Protein AF-A0A1H9TXQ2-F1 (afdb_monomer_lite)

Organism: NCBI:txid64702

Foldseek 3Di:
DDDDDDDDDDDDDDDDDDPDDDPPPDDDDDDPDDDDDDDDDDDDDDDDDDDDDPPPPPPPPPADPQQVLQLVVQQVLQVLCVVLVWDKAWADACLCCLLVLDPNPDRDQATEIETQLVCVVVSVVSVVVVQWDFDDDDPPDDDPDDDQWTWIDHPSGRGIYTYGQAQPPDPDDSNVVVVVQVVQWDWGAGPNHTGTHGDSVVSLVSLQSVLVVCVVDPCNVSSVVSNVVVVVVVVPD

Radius of gyration: 25.29 Å; chains: 1; bounding box: 37×59×109 Å

InterPro domains:
  IPR039498 Uncharacterised nucleotidyltransferase [PF14907] (65-214)

pLDDT: mean 76.24, std 25.9, range [25.22, 98.62]

Structure (mmCIF, N/CA/C/O backbone):
data_AF-A0A1H9TXQ2-F1
#
_entry.id   AF-A0A1H9TXQ2-F1
#
loop_
_atom_site.group_PDB
_atom_site.id
_atom_site.type_symbol
_atom_site.label_atom_id
_atom_site.label_alt_id
_atom_site.label_comp_id
_atom_site.label_asym_id
_atom_site.label_entity_id
_atom_site.label_seq_id
_atom_site.pdbx_PDB_ins_code
_atom_site.Cartn_x
_atom_site.Cartn_y
_atom_site.Cartn_z
_atom_site.occupancy
_atom_site.B_iso_or_equiv
_atom_site.auth_seq_id
_atom_site.auth_comp_id
_atom_site.auth_asym_id
_atom_site.auth_atom_id
_atom_site.pdbx_PDB_model_num
ATOM 1 N N . MET A 1 1 ? 21.902 -29.922 58.619 1.00 41.00 1 MET A N 1
ATOM 2 C CA . MET A 1 1 ? 20.677 -30.634 58.203 1.00 41.00 1 MET A CA 1
ATOM 3 C C . MET A 1 1 ? 20.080 -29.813 57.080 1.00 41.00 1 MET A C 1
ATOM 5 O O . MET A 1 1 ? 19.457 -28.799 57.348 1.00 41.00 1 MET A O 1
ATOM 9 N N . GLU A 1 2 ? 20.437 -30.160 55.845 1.00 34.38 2 GLU A N 1
ATOM 10 C CA . GLU A 1 2 ? 19.994 -29.478 54.626 1.00 34.38 2 GLU A CA 1
ATOM 11 C C . GLU A 1 2 ? 18.591 -29.953 54.250 1.00 34.38 2 GLU A C 1
ATOM 13 O O . GLU A 1 2 ? 18.344 -31.153 54.122 1.00 34.38 2 GLU A O 1
ATOM 18 N N . GLU A 1 3 ? 17.671 -29.007 54.087 1.00 35.62 3 GLU A N 1
ATOM 19 C CA . GLU A 1 3 ? 16.295 -29.262 53.681 1.00 35.62 3 GLU A CA 1
ATOM 20 C C . GLU A 1 3 ? 16.193 -29.117 52.155 1.00 35.62 3 GLU A C 1
ATOM 22 O O . GLU A 1 3 ? 16.295 -28.032 51.584 1.00 35.62 3 GLU A O 1
ATOM 27 N N . SER A 1 4 ? 16.074 -30.263 51.484 1.00 34.72 4 SER A N 1
ATOM 28 C CA . SER A 1 4 ? 15.949 -30.395 50.033 1.00 34.72 4 SER A CA 1
ATOM 29 C C . SER A 1 4 ? 14.540 -29.992 49.580 1.00 34.72 4 SER A C 1
ATOM 31 O O . SER A 1 4 ? 13.567 -30.711 49.810 1.00 34.72 4 SER A O 1
ATOM 33 N N . SER A 1 5 ? 14.432 -28.837 48.920 1.00 37.34 5 SER A N 1
ATOM 34 C CA . SER A 1 5 ? 13.205 -28.366 48.268 1.00 37.34 5 SER A CA 1
ATOM 35 C C . SER A 1 5 ? 12.907 -29.198 47.012 1.00 37.34 5 SER A C 1
ATOM 37 O O . SER A 1 5 ? 13.692 -29.226 46.063 1.00 37.34 5 SER A O 1
ATOM 39 N N . ARG A 1 6 ? 11.771 -29.910 47.011 1.00 39.66 6 ARG A N 1
ATOM 40 C CA . ARG A 1 6 ? 11.275 -30.703 45.875 1.00 39.66 6 ARG A CA 1
ATOM 41 C C . ARG A 1 6 ? 10.448 -29.825 44.932 1.00 39.66 6 ARG A C 1
ATOM 43 O O . ARG A 1 6 ? 9.397 -29.320 45.311 1.00 39.66 6 ARG A O 1
ATOM 50 N N . VAL A 1 7 ? 10.894 -29.717 43.683 1.00 36.47 7 VAL A N 1
ATOM 51 C CA . VAL A 1 7 ? 10.137 -29.144 42.556 1.00 36.47 7 VAL A CA 1
ATOM 52 C C . VAL A 1 7 ? 9.042 -30.136 42.120 1.00 36.47 7 VAL A C 1
ATOM 54 O O . VAL A 1 7 ? 9.339 -31.328 41.993 1.00 36.47 7 VAL A O 1
ATOM 57 N N . PRO A 1 8 ? 7.788 -29.712 41.870 1.00 32.31 8 PRO A N 1
ATOM 58 C CA . PRO A 1 8 ? 6.747 -30.620 41.400 1.00 32.31 8 PRO A CA 1
ATOM 59 C C . PRO A 1 8 ? 6.965 -30.974 39.921 1.00 32.31 8 PRO A C 1
ATOM 61 O O . PRO A 1 8 ? 7.052 -30.099 39.062 1.00 32.31 8 PRO A O 1
ATOM 64 N N . GLN A 1 9 ? 7.032 -32.272 39.612 1.00 33.50 9 GLN A N 1
ATOM 65 C CA . GLN A 1 9 ? 7.015 -32.756 38.232 1.00 33.50 9 GLN A CA 1
ATOM 66 C C . GLN A 1 9 ? 5.600 -32.656 37.653 1.00 33.50 9 GLN A C 1
ATOM 68 O O . GLN A 1 9 ? 4.685 -33.355 38.089 1.00 33.50 9 GLN A O 1
ATOM 73 N N . ILE A 1 10 ? 5.433 -31.811 36.636 1.00 33.97 10 ILE A N 1
ATOM 74 C CA . ILE A 1 10 ? 4.226 -31.753 35.810 1.00 33.97 10 ILE A CA 1
ATOM 75 C C . ILE A 1 10 ? 4.274 -32.933 34.830 1.00 33.97 10 ILE A C 1
ATOM 77 O O . ILE A 1 10 ? 5.157 -33.011 33.977 1.00 33.97 10 ILE A O 1
ATOM 81 N N . ARG A 1 11 ? 3.337 -33.879 34.965 1.00 31.70 11 ARG A N 1
ATOM 82 C CA . ARG A 1 11 ? 3.139 -34.969 33.998 1.00 31.70 11 ARG A CA 1
ATOM 83 C C . ARG A 1 11 ? 2.372 -34.442 32.784 1.00 31.70 11 ARG A C 1
ATOM 85 O O . ARG A 1 11 ? 1.228 -34.020 32.927 1.00 31.70 11 ARG A O 1
ATOM 92 N N . PHE A 1 12 ? 2.968 -34.530 31.599 1.00 33.41 12 PHE A N 1
ATOM 93 C CA . PHE A 1 12 ? 2.251 -34.366 30.334 1.00 33.41 12 PHE A CA 1
ATOM 94 C C . PHE A 1 12 ? 1.481 -35.657 30.011 1.00 33.41 12 PHE A C 1
ATOM 96 O O . PHE A 1 12 ? 2.067 -36.739 29.965 1.00 33.41 12 PHE A O 1
ATOM 103 N N . GLY A 1 13 ? 0.162 -35.545 29.830 1.00 36.00 13 GLY A N 1
ATOM 104 C CA . GLY A 1 13 ? -0.676 -36.611 29.272 1.00 36.00 13 GLY A CA 1
ATOM 105 C C . GLY A 1 13 ? -0.405 -36.816 27.774 1.00 36.00 13 GLY A C 1
ATOM 106 O O . GLY A 1 13 ? 0.249 -35.975 27.153 1.00 36.00 13 GLY A O 1
ATOM 107 N N . PRO A 1 14 ? -0.871 -37.929 27.178 1.00 32.75 14 PRO A N 1
ATOM 108 C CA . PRO A 1 14 ? -0.572 -38.249 25.788 1.00 32.75 14 PRO A CA 1
ATOM 109 C C . PRO A 1 14 ? -1.162 -37.185 24.852 1.00 32.75 14 PRO A C 1
ATOM 111 O O . PRO A 1 14 ? -2.317 -36.787 25.002 1.00 32.75 14 PRO A O 1
ATOM 114 N N . MET A 1 15 ? -0.345 -36.726 23.897 1.00 31.91 15 MET A N 1
ATOM 115 C CA . MET A 1 15 ? -0.732 -35.782 22.848 1.00 31.91 15 MET A CA 1
ATOM 116 C C . MET A 1 15 ? -1.962 -36.300 22.095 1.00 31.91 15 MET A C 1
ATOM 118 O O . MET A 1 15 ? -1.898 -37.316 21.401 1.00 31.91 15 MET A O 1
ATOM 122 N N . GLY A 1 16 ? -3.075 -35.576 22.214 1.00 30.11 16 GLY A N 1
ATOM 123 C CA . GLY A 1 16 ? -4.185 -35.691 21.279 1.00 30.11 16 GLY A CA 1
ATOM 124 C C . GLY A 1 16 ? -3.708 -35.301 19.882 1.00 30.11 16 GLY A C 1
ATOM 125 O O . GLY A 1 16 ? -2.993 -34.314 19.715 1.00 30.11 16 GLY A O 1
ATOM 126 N N . SER A 1 17 ? -4.070 -36.116 18.894 1.00 31.91 17 SER A N 1
ATOM 127 C CA . SER A 1 17 ? -3.757 -35.906 17.482 1.00 31.91 17 SER A CA 1
ATOM 128 C C . SER A 1 17 ? -4.197 -34.506 17.044 1.00 31.91 17 SER A C 1
ATOM 130 O O . SER A 1 17 ? -5.377 -34.165 17.108 1.00 31.91 17 SER A O 1
ATOM 132 N N . ILE A 1 18 ? -3.233 -33.684 16.627 1.00 34.41 18 ILE A N 1
ATOM 133 C CA . ILE A 1 18 ? -3.500 -32.398 15.991 1.00 34.41 18 ILE A CA 1
ATOM 134 C C . ILE A 1 18 ? -4.069 -32.729 14.614 1.00 34.41 18 ILE A C 1
ATOM 136 O O . ILE A 1 18 ? -3.359 -33.233 13.742 1.00 34.41 18 ILE A O 1
ATOM 140 N N . HIS A 1 19 ? -5.366 -32.491 14.438 1.00 28.89 19 HIS A N 1
ATOM 141 C CA . HIS A 1 19 ? -5.995 -32.575 13.133 1.00 28.89 19 HIS A CA 1
ATOM 142 C C . HIS A 1 19 ? -5.292 -31.605 12.180 1.00 28.89 19 HIS A C 1
ATOM 144 O O . HIS A 1 19 ? -5.205 -30.404 12.425 1.00 28.89 19 HIS A O 1
ATOM 150 N N . ASN A 1 20 ? -4.756 -32.183 11.111 1.00 28.84 20 ASN A N 1
ATOM 151 C CA . ASN A 1 20 ? -4.075 -31.513 10.021 1.00 28.84 20 ASN A CA 1
ATOM 152 C C . ASN A 1 20 ? -5.051 -30.513 9.377 1.00 28.84 20 ASN A C 1
ATOM 154 O O . ASN A 1 20 ? -5.967 -30.920 8.663 1.00 28.84 20 ASN A O 1
ATOM 158 N N . VAL A 1 21 ? -4.903 -29.218 9.667 1.00 29.77 21 VAL A N 1
ATOM 159 C CA . VAL A 1 21 ? -5.602 -28.167 8.920 1.00 29.77 21 VAL A CA 1
ATOM 160 C C . VAL A 1 21 ? -4.908 -28.086 7.561 1.00 29.77 21 VAL A C 1
ATOM 162 O O . VAL A 1 21 ? -3.706 -27.816 7.525 1.00 29.77 21 VAL A O 1
ATOM 165 N N . PRO A 1 22 ? -5.596 -28.354 6.440 1.00 25.22 22 PRO A N 1
ATOM 166 C CA . PRO A 1 22 ? -4.957 -28.292 5.140 1.00 25.22 22 PRO A CA 1
ATOM 167 C C . PRO A 1 22 ? -4.629 -26.831 4.823 1.00 25.22 22 PRO A C 1
ATOM 169 O O . PRO A 1 22 ? -5.510 -26.040 4.495 1.00 25.22 22 PRO A O 1
ATOM 172 N N . VAL A 1 23 ? -3.346 -26.477 4.904 1.00 31.31 23 VAL A N 1
ATOM 173 C CA . VAL A 1 23 ? -2.807 -25.290 4.238 1.00 31.31 23 VAL A CA 1
ATOM 174 C C . VAL A 1 23 ? -3.002 -25.535 2.747 1.00 31.31 23 VAL A C 1
ATOM 176 O O . VAL A 1 23 ? -2.347 -26.405 2.169 1.00 31.31 23 VAL A O 1
ATOM 179 N N . GLN A 1 24 ? -3.949 -24.831 2.125 1.00 32.34 24 GLN A N 1
ATOM 180 C CA . GLN A 1 24 ? -4.125 -24.897 0.681 1.00 32.34 24 GLN A CA 1
ATOM 181 C C . GLN A 1 24 ? -2.898 -24.279 0.006 1.00 32.34 24 GLN A C 1
ATOM 183 O O . GLN A 1 24 ? -2.805 -23.077 -0.219 1.00 32.34 24 GLN A O 1
ATOM 188 N N . SER A 1 25 ? -1.939 -25.141 -0.314 1.00 33.31 25 SER A N 1
ATOM 189 C CA . SER A 1 25 ? -0.911 -24.908 -1.315 1.00 33.31 25 SER A CA 1
ATOM 190 C C . SER A 1 25 ? -1.607 -24.793 -2.675 1.00 33.31 25 SER A C 1
ATOM 192 O O . SER A 1 25 ? -1.885 -25.795 -3.331 1.00 33.31 25 SER A O 1
ATOM 194 N N . LYS A 1 26 ? -1.952 -23.568 -3.083 1.00 31.67 26 LYS A N 1
ATOM 195 C CA . LYS A 1 26 ? -2.222 -23.267 -4.493 1.00 31.67 26 LYS A CA 1
ATOM 196 C C . LYS A 1 26 ? -0.897 -22.985 -5.202 1.00 31.67 26 LYS A C 1
ATOM 198 O O . LYS A 1 26 ? 0.049 -22.472 -4.612 1.00 31.67 26 LYS A O 1
ATOM 203 N N . ALA A 1 27 ? -0.836 -23.474 -6.433 1.00 32.94 27 ALA A N 1
ATOM 204 C CA . ALA A 1 27 ? 0.357 -23.809 -7.190 1.00 32.94 27 ALA A CA 1
ATOM 205 C C . ALA A 1 27 ? 1.371 -22.666 -7.372 1.00 32.94 27 ALA A C 1
ATOM 207 O O . ALA A 1 27 ? 1.031 -21.497 -7.493 1.00 32.94 27 ALA A O 1
ATOM 208 N N . TYR A 1 28 ? 2.643 -23.055 -7.457 1.00 34.19 28 TYR A N 1
ATOM 209 C CA . TYR A 1 28 ? 3.735 -22.211 -7.923 1.00 34.19 28 TYR A CA 1
ATOM 210 C C . TYR A 1 28 ? 3.521 -21.877 -9.408 1.00 34.19 28 TYR A C 1
ATOM 212 O O . TYR A 1 28 ? 3.423 -22.773 -10.249 1.00 34.19 28 TYR A O 1
ATOM 220 N N . TRP A 1 29 ? 3.419 -20.587 -9.723 1.00 37.78 29 TRP A N 1
ATOM 221 C CA . TRP A 1 29 ? 3.022 -20.083 -11.036 1.00 37.78 29 TRP A CA 1
ATOM 222 C C . TRP A 1 29 ? 4.070 -20.314 -12.130 1.00 37.78 29 TRP A C 1
ATOM 224 O O . TRP A 1 29 ? 4.949 -19.488 -12.363 1.00 37.78 29 TRP A O 1
ATOM 234 N N . ALA A 1 30 ? 3.912 -21.412 -12.868 1.00 31.88 30 ALA A N 1
ATOM 235 C CA . ALA A 1 30 ? 4.353 -21.513 -14.253 1.00 31.88 30 ALA A CA 1
ATOM 236 C C . ALA A 1 30 ? 3.193 -21.071 -15.164 1.00 31.88 30 ALA A C 1
ATOM 238 O O . ALA A 1 30 ? 2.267 -21.838 -15.421 1.00 31.88 30 ALA A O 1
ATOM 239 N N . MET A 1 31 ? 3.217 -19.822 -15.635 1.00 31.66 31 MET A N 1
ATOM 240 C CA . MET A 1 31 ? 2.327 -19.381 -16.716 1.00 31.66 31 MET A CA 1
ATOM 241 C C . MET A 1 31 ? 2.842 -19.967 -18.043 1.00 31.66 31 MET A C 1
ATOM 243 O O . MET A 1 31 ? 4.013 -19.750 -18.370 1.00 31.66 31 MET A O 1
ATOM 247 N N . PRO A 1 32 ? 2.023 -20.688 -18.831 1.00 31.50 32 PRO A N 1
ATOM 248 C CA . PRO A 1 32 ? 2.397 -21.054 -20.190 1.00 31.50 32 PRO A CA 1
ATOM 249 C C . PRO A 1 32 ? 2.528 -19.789 -21.049 1.00 31.50 32 PRO A C 1
ATOM 251 O O . PRO A 1 32 ? 1.727 -18.859 -20.948 1.00 31.50 32 PRO A O 1
ATOM 254 N N . SER A 1 33 ? 3.558 -19.753 -21.894 1.00 33.44 33 SER A N 1
ATOM 255 C CA . SER A 1 33 ? 3.828 -18.667 -22.834 1.00 33.44 33 SER A CA 1
ATOM 256 C C . SER A 1 33 ? 2.657 -18.493 -23.803 1.00 33.44 33 SER A C 1
ATOM 258 O O . SER A 1 33 ? 2.514 -19.260 -24.756 1.00 33.44 33 SER A O 1
ATOM 260 N N . LEU A 1 34 ? 1.815 -17.489 -23.571 1.00 36.03 34 LEU A N 1
ATOM 261 C CA . LEU A 1 34 ? 0.827 -17.056 -24.552 1.00 36.03 34 LEU A CA 1
ATOM 262 C C . LEU A 1 34 ? 1.554 -16.265 -25.645 1.00 36.03 34 LEU A C 1
ATOM 264 O O . LEU A 1 34 ? 2.183 -15.242 -25.374 1.00 36.03 34 LEU A O 1
ATOM 268 N N . GLY A 1 35 ? 1.519 -16.810 -26.862 1.00 28.92 35 GLY A N 1
ATOM 269 C CA . GLY A 1 35 ? 2.149 -16.243 -28.047 1.00 28.92 35 GLY A CA 1
ATOM 270 C C . GLY A 1 35 ? 1.660 -14.828 -28.347 1.00 28.92 35 GLY A C 1
ATOM 271 O O . GLY A 1 35 ? 0.475 -14.516 -28.235 1.00 28.92 35 GLY A O 1
ATOM 272 N N . VAL A 1 36 ? 2.602 -13.975 -28.735 1.00 32.50 36 VAL A N 1
ATOM 273 C CA . VAL A 1 36 ? 2.347 -12.638 -29.275 1.00 32.50 36 VAL A CA 1
ATOM 274 C C . VAL A 1 36 ? 1.723 -12.806 -30.669 1.00 32.50 36 VAL A C 1
ATOM 276 O O . VAL A 1 36 ? 2.275 -13.577 -31.455 1.00 32.50 36 VAL A O 1
ATOM 279 N N . PRO A 1 37 ? 0.608 -12.140 -31.020 1.00 32.59 37 PRO A N 1
ATOM 280 C CA . PRO A 1 37 ? 0.116 -12.178 -32.390 1.00 32.59 37 PRO A CA 1
ATOM 281 C C . PRO A 1 37 ? 1.062 -11.397 -33.311 1.00 32.59 37 PRO A C 1
ATOM 283 O O . PRO A 1 37 ? 1.423 -10.250 -33.049 1.00 32.59 37 PRO A O 1
ATOM 286 N N . GLU A 1 38 ? 1.465 -12.066 -34.384 1.00 29.59 38 GLU A N 1
ATOM 287 C CA . GLU A 1 38 ? 2.316 -11.564 -35.457 1.00 29.59 38 GLU A CA 1
ATOM 288 C C . GLU A 1 38 ? 1.555 -10.490 -36.257 1.00 29.59 38 GLU A C 1
ATOM 290 O O . GLU A 1 38 ? 0.448 -10.716 -36.747 1.00 29.59 38 GLU A O 1
ATOM 295 N N . PHE A 1 39 ? 2.123 -9.287 -36.347 1.00 29.08 39 PHE A N 1
ATOM 296 C CA . PHE A 1 39 ? 1.552 -8.171 -37.099 1.00 29.08 39 PHE A CA 1
ATOM 297 C C . PHE A 1 39 ? 1.860 -8.350 -38.594 1.00 29.08 39 PHE A C 1
ATOM 299 O O . PHE A 1 39 ? 3.013 -8.234 -39.006 1.00 29.08 39 PHE A O 1
ATOM 306 N N . CYS A 1 40 ? 0.843 -8.621 -39.416 1.00 29.58 40 CYS A N 1
ATOM 307 C CA . CYS A 1 40 ? 0.969 -8.620 -40.876 1.00 29.58 40 CYS A CA 1
ATOM 308 C C . CYS A 1 40 ? 0.880 -7.178 -41.417 1.00 29.58 40 CYS A C 1
ATOM 310 O O . CYS A 1 40 ? -0.163 -6.543 -41.238 1.00 29.58 40 CYS A O 1
ATOM 312 N N . PRO A 1 41 ? 1.901 -6.641 -42.111 1.00 35.12 41 PRO A N 1
ATOM 313 C CA . PRO A 1 41 ? 1.781 -5.345 -42.764 1.00 35.12 41 PRO A CA 1
ATOM 314 C C . PRO A 1 41 ? 1.012 -5.499 -44.085 1.00 35.12 41 PRO A C 1
ATOM 316 O O . PRO A 1 41 ? 1.438 -6.219 -44.986 1.00 35.12 41 PRO A O 1
ATOM 319 N N . GLY A 1 42 ? -0.138 -4.831 -44.186 1.00 32.88 42 GLY A N 1
ATOM 320 C CA . GLY A 1 42 ? -0.896 -4.691 -45.429 1.00 32.88 42 GLY A CA 1
ATOM 321 C C . GLY A 1 42 ? -0.338 -3.569 -46.308 1.00 32.88 42 GLY A C 1
ATOM 322 O O . GLY A 1 42 ? -0.035 -2.481 -45.818 1.00 32.88 42 GLY A O 1
ATOM 323 N N . ASP A 1 43 ? -0.220 -3.855 -47.604 1.00 40.12 43 ASP A N 1
ATOM 324 C CA . ASP A 1 43 ? 0.147 -2.921 -48.670 1.00 40.12 43 ASP A CA 1
ATOM 325 C C . ASP A 1 43 ? -0.810 -1.720 -48.750 1.00 40.12 43 ASP A C 1
ATOM 327 O O . ASP A 1 43 ? -2.029 -1.876 -48.828 1.00 40.12 43 ASP A O 1
ATOM 331 N N . GLY A 1 44 ? -0.248 -0.508 -48.798 1.00 34.44 44 GL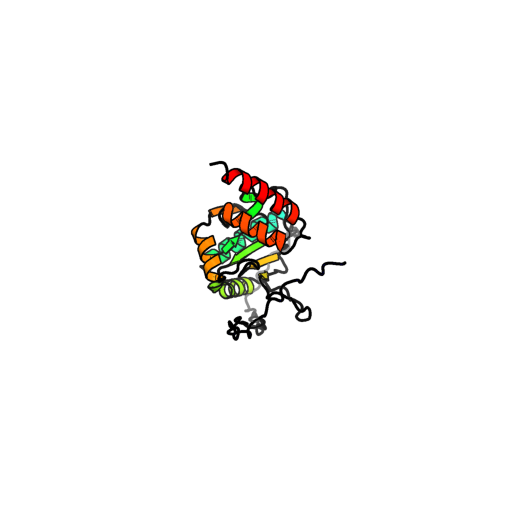Y A N 1
ATOM 332 C CA . GLY A 1 44 ? -1.013 0.733 -48.930 1.00 34.44 44 GLY A CA 1
ATOM 333 C C . GLY A 1 44 ? -0.137 1.952 -49.228 1.00 34.44 44 GLY A C 1
ATOM 334 O O . GLY A 1 44 ? 0.326 2.627 -48.321 1.00 34.44 44 GLY A O 1
ATOM 335 N N . GLN A 1 45 ? 0.103 2.181 -50.522 1.00 32.91 45 GLN A N 1
ATOM 336 C CA . GLN A 1 45 ? 0.502 3.419 -51.221 1.00 32.91 45 GLN A CA 1
ATOM 337 C C . GLN A 1 45 ? 1.259 4.533 -50.457 1.00 32.91 45 GLN A C 1
ATOM 339 O O . GLN A 1 45 ? 0.707 5.297 -49.668 1.00 32.91 45 GLN A O 1
ATOM 344 N N . ARG A 1 46 ? 2.525 4.731 -50.862 1.00 36.66 46 ARG A N 1
ATOM 345 C CA . ARG A 1 46 ? 3.344 5.919 -50.571 1.00 36.66 46 ARG A CA 1
ATOM 346 C C . ARG A 1 46 ? 2.732 7.177 -51.189 1.00 36.66 46 ARG A C 1
ATOM 348 O O . ARG A 1 46 ? 2.699 7.304 -52.411 1.00 36.66 46 ARG A O 1
ATOM 355 N N . SER A 1 47 ? 2.386 8.142 -50.344 1.00 35.50 47 SER A N 1
ATOM 356 C CA . SER A 1 47 ? 2.288 9.546 -50.741 1.00 35.50 47 SER A CA 1
ATOM 357 C C . SER A 1 47 ? 3.607 10.236 -50.385 1.00 35.50 47 SER A C 1
ATOM 359 O O . SER A 1 47 ? 4.043 10.204 -49.235 1.00 35.50 47 SER A O 1
ATOM 361 N N . VAL A 1 48 ? 4.295 10.778 -51.391 1.00 39.81 48 VAL A N 1
ATOM 362 C CA . VAL A 1 48 ? 5.579 11.474 -51.236 1.00 39.81 48 VAL A CA 1
ATOM 363 C C . VAL A 1 48 ? 5.298 12.857 -50.653 1.00 39.81 48 VAL A C 1
ATOM 365 O O . VAL A 1 48 ? 4.787 13.730 -51.350 1.00 39.81 48 VAL A O 1
ATOM 368 N N . VAL A 1 49 ? 5.618 13.054 -49.374 1.00 40.22 49 VAL A N 1
ATOM 369 C CA . VAL A 1 49 ? 5.638 14.383 -48.750 1.00 40.22 49 VAL A CA 1
ATOM 370 C C . VAL A 1 49 ? 7.026 14.983 -48.963 1.00 40.22 49 VAL A C 1
ATOM 372 O O . VAL A 1 49 ? 8.040 14.344 -48.690 1.00 40.22 49 VAL A O 1
ATOM 375 N N . SER A 1 50 ? 7.047 16.198 -49.510 1.00 39.50 50 SER A N 1
ATOM 376 C CA . SER A 1 50 ? 8.238 16.983 -49.830 1.00 39.50 50 SER A CA 1
ATOM 377 C C . SER A 1 50 ? 9.138 17.183 -48.609 1.00 39.50 50 SER A C 1
ATOM 379 O O . SER A 1 50 ? 8.703 17.685 -47.575 1.00 39.50 50 SER A O 1
ATOM 381 N N . SER A 1 51 ? 10.408 16.823 -48.771 1.00 46.44 51 SER A N 1
ATOM 382 C CA . SER A 1 51 ? 11.482 16.938 -47.789 1.00 46.44 51 SER A CA 1
ATOM 383 C C . SER A 1 51 ? 11.915 18.396 -47.592 1.00 46.44 51 SER A C 1
ATOM 385 O O . SER A 1 51 ? 12.855 18.854 -48.234 1.00 46.44 51 SER A O 1
ATOM 387 N N . ALA A 1 52 ? 11.241 19.129 -46.711 1.00 48.72 52 ALA A N 1
ATOM 388 C CA . ALA A 1 52 ? 11.796 20.322 -46.076 1.00 48.72 52 ALA A CA 1
ATOM 389 C C . ALA A 1 52 ? 11.105 20.530 -44.719 1.00 48.72 52 ALA A C 1
ATOM 391 O O . ALA A 1 52 ? 9.885 20.642 -44.654 1.00 48.72 52 ALA A O 1
ATOM 392 N N . ASP A 1 53 ? 11.915 20.541 -43.659 1.00 46.53 53 ASP A N 1
ATOM 393 C CA . ASP A 1 53 ? 11.591 20.966 -42.290 1.00 46.53 53 ASP A CA 1
ATOM 394 C C . ASP A 1 53 ? 10.764 20.022 -41.397 1.00 46.53 53 ASP A C 1
ATOM 396 O O . ASP A 1 53 ? 9.863 20.446 -40.675 1.00 46.53 53 ASP A O 1
ATOM 400 N N . VAL A 1 54 ? 11.151 18.743 -41.317 1.00 50.59 54 VAL A N 1
ATOM 401 C CA . VAL A 1 54 ? 10.841 17.943 -40.115 1.00 50.59 54 VAL A CA 1
ATOM 402 C C . VAL A 1 54 ? 11.908 18.236 -39.063 1.00 50.59 54 VAL A C 1
ATOM 404 O O . VAL A 1 54 ? 12.961 17.599 -39.016 1.00 50.59 54 VAL A O 1
ATOM 407 N N . ASN A 1 55 ? 11.642 19.233 -38.219 1.00 45.88 55 ASN A N 1
ATOM 408 C CA . ASN A 1 55 ? 12.408 19.461 -37.001 1.00 45.88 55 ASN A CA 1
ATOM 409 C C . ASN A 1 55 ? 12.223 18.235 -36.094 1.00 45.88 55 ASN A C 1
ATOM 411 O O . ASN A 1 55 ? 11.201 18.086 -35.427 1.00 45.88 55 ASN A O 1
ATOM 415 N N . THR A 1 56 ? 13.186 17.316 -36.130 1.00 48.00 56 THR A N 1
ATOM 416 C CA . THR A 1 56 ? 13.178 16.114 -35.296 1.00 48.00 56 THR A CA 1
ATOM 417 C C . THR A 1 56 ? 13.653 16.538 -33.913 1.00 48.00 56 THR A C 1
ATOM 419 O O . THR A 1 56 ? 14.814 16.369 -33.557 1.00 48.00 56 THR A O 1
ATOM 422 N N . GLN A 1 57 ? 12.771 17.184 -33.150 1.00 48.78 57 GLN A N 1
ATOM 423 C CA . GLN A 1 57 ? 12.982 17.316 -31.717 1.00 48.78 57 GLN A CA 1
ATOM 424 C C . GLN A 1 57 ? 12.918 15.902 -31.149 1.00 48.78 57 GLN A C 1
ATOM 426 O O . GLN A 1 57 ? 11.862 15.272 -31.151 1.00 48.78 57 GLN A O 1
ATOM 431 N N . GLU A 1 58 ? 14.065 15.379 -30.722 1.00 45.50 58 GLU A N 1
ATOM 432 C CA . GLU A 1 58 ? 14.112 14.194 -29.880 1.00 45.50 58 GLU A CA 1
ATOM 433 C C . GLU A 1 58 ? 13.209 14.461 -28.677 1.00 45.50 58 GLU A C 1
ATOM 435 O O . GLU A 1 58 ? 13.517 15.281 -27.809 1.00 45.50 58 GLU A O 1
ATOM 440 N N . THR A 1 59 ? 12.046 13.813 -28.656 1.00 47.84 59 THR A N 1
ATOM 441 C CA . THR A 1 59 ? 11.176 13.808 -27.486 1.00 47.84 59 THR A CA 1
ATOM 442 C C . THR A 1 59 ? 11.956 13.092 -26.392 1.00 47.84 59 THR A C 1
ATOM 444 O O . THR A 1 59 ? 11.968 11.865 -26.335 1.00 47.84 59 THR A O 1
ATOM 447 N N . SER A 1 60 ? 12.678 13.850 -25.563 1.00 49.41 60 SER A N 1
ATOM 448 C CA . SER A 1 60 ? 13.265 13.326 -24.338 1.00 49.41 60 SER A CA 1
ATOM 449 C C . SER A 1 60 ? 12.109 12.760 -23.528 1.00 49.41 60 SER A C 1
ATOM 451 O O . SER A 1 60 ? 11.258 13.506 -23.037 1.00 49.41 60 SER A O 1
ATOM 453 N N . THR A 1 61 ? 12.012 11.434 -23.463 1.00 60.06 61 THR A N 1
ATOM 454 C CA . THR A 1 61 ? 11.060 10.754 -22.593 1.00 60.06 61 THR A CA 1
ATOM 455 C C . THR A 1 61 ? 11.531 10.999 -21.168 1.00 60.06 61 THR A C 1
ATOM 457 O O . THR A 1 61 ? 12.299 10.211 -20.616 1.00 60.06 61 THR A O 1
ATOM 460 N N . ALA A 1 62 ? 11.153 12.146 -20.604 1.00 70.38 62 ALA A N 1
ATOM 461 C CA . ALA A 1 62 ? 11.467 12.485 -19.231 1.00 70.38 62 ALA A CA 1
ATOM 462 C C . ALA A 1 62 ? 10.842 11.412 -18.335 1.00 70.38 62 ALA A C 1
ATOM 464 O O . ALA A 1 62 ? 9.620 11.275 -18.268 1.00 70.38 62 ALA A O 1
ATOM 465 N N . VAL A 1 63 ? 11.690 10.615 -17.689 1.00 74.75 63 VAL A N 1
ATOM 466 C CA . VAL A 1 63 ? 11.239 9.674 -16.668 1.00 74.75 63 VAL A CA 1
ATOM 467 C C . VAL A 1 63 ? 10.757 10.521 -15.488 1.00 74.75 63 VAL A C 1
ATOM 469 O O . VAL A 1 63 ? 11.522 11.379 -15.034 1.00 74.75 63 VAL A O 1
ATOM 472 N N . PRO A 1 64 ? 9.512 10.343 -15.009 1.00 82.81 64 PRO A N 1
ATOM 473 C CA . PRO A 1 64 ? 9.033 11.079 -13.847 1.00 82.81 64 PRO A CA 1
ATOM 474 C C . PRO A 1 64 ? 9.953 10.822 -12.651 1.00 82.81 64 PRO A C 1
ATOM 476 O O . PRO A 1 64 ? 10.525 9.736 -12.514 1.00 82.81 64 PRO A O 1
ATOM 479 N N . ASP A 1 65 ? 10.089 11.809 -11.763 1.00 90.69 65 ASP A N 1
ATOM 480 C CA . ASP A 1 65 ? 10.771 11.571 -10.496 1.00 90.69 65 ASP A CA 1
ATOM 481 C C . ASP A 1 65 ? 10.041 10.476 -9.698 1.00 90.69 65 ASP A C 1
ATOM 483 O O . ASP A 1 65 ? 8.868 10.166 -9.932 1.00 90.69 65 ASP A O 1
ATOM 487 N N . ARG A 1 66 ? 10.740 9.875 -8.732 1.00 91.12 66 ARG A N 1
ATOM 488 C CA . ARG A 1 66 ? 10.228 8.707 -8.005 1.00 91.12 66 ARG A CA 1
ATOM 489 C C . ARG A 1 66 ? 8.885 8.971 -7.321 1.00 91.12 66 ARG A C 1
ATOM 491 O O . ARG A 1 66 ? 8.040 8.081 -7.332 1.00 91.12 66 ARG A O 1
ATOM 498 N N . ARG A 1 67 ? 8.671 10.156 -6.735 1.00 93.75 67 ARG A N 1
ATOM 499 C CA . ARG A 1 67 ? 7.398 10.471 -6.070 1.00 93.75 67 ARG A CA 1
ATOM 500 C C . ARG A 1 67 ? 6.276 10.553 -7.098 1.00 93.75 67 ARG A C 1
ATOM 502 O O . ARG A 1 67 ? 5.273 9.869 -6.917 1.00 93.75 67 ARG A O 1
ATOM 509 N N . THR A 1 68 ? 6.478 11.287 -8.190 1.00 94.94 68 THR A N 1
ATOM 510 C CA . THR A 1 68 ? 5.491 11.379 -9.278 1.00 94.94 68 THR A CA 1
ATOM 511 C C . THR A 1 68 ? 5.157 9.999 -9.853 1.00 94.94 68 THR A C 1
ATOM 513 O O . THR A 1 68 ? 3.989 9.669 -10.048 1.00 94.94 68 THR A O 1
ATOM 516 N N . ALA A 1 69 ? 6.161 9.146 -10.072 1.00 95.25 69 ALA A N 1
ATOM 517 C CA . ALA A 1 69 ? 5.936 7.791 -10.568 1.00 95.25 69 ALA A CA 1
ATOM 518 C C . ALA A 1 69 ? 5.094 6.933 -9.611 1.00 95.25 69 ALA A C 1
ATOM 520 O O . ALA A 1 69 ? 4.222 6.190 -10.056 1.00 95.25 69 ALA A O 1
ATOM 521 N N . LEU A 1 70 ? 5.334 7.041 -8.301 1.00 96.56 70 LEU A N 1
ATOM 522 C CA . LEU A 1 70 ? 4.559 6.335 -7.281 1.00 96.56 70 LEU A CA 1
ATOM 523 C C . LEU A 1 70 ? 3.122 6.846 -7.208 1.00 96.56 70 LEU A C 1
ATOM 525 O O . LEU A 1 70 ? 2.202 6.037 -7.143 1.00 96.56 70 LEU A O 1
ATOM 529 N N . GLU A 1 71 ? 2.913 8.160 -7.233 1.00 96.81 71 GLU A N 1
ATOM 530 C CA . GLU A 1 71 ? 1.576 8.761 -7.219 1.00 96.81 71 GLU A CA 1
ATOM 531 C C . GLU A 1 71 ? 0.748 8.299 -8.426 1.00 96.81 71 GLU A C 1
ATOM 533 O O . GLU A 1 71 ? -0.373 7.815 -8.263 1.00 96.81 71 GLU A O 1
ATOM 538 N N . LEU A 1 72 ? 1.334 8.354 -9.627 1.00 96.88 72 LEU A N 1
ATOM 539 C CA . LEU A 1 72 ? 0.694 7.866 -10.850 1.00 96.88 72 LEU A CA 1
ATOM 540 C C . LEU A 1 72 ? 0.461 6.350 -10.820 1.00 96.88 72 LEU A C 1
ATOM 542 O O . LEU A 1 72 ? -0.568 5.888 -11.305 1.00 96.88 72 LEU A O 1
ATOM 546 N N . ALA A 1 73 ? 1.367 5.572 -10.222 1.00 97.12 73 ALA A N 1
ATOM 547 C CA . ALA A 1 73 ? 1.198 4.128 -10.070 1.00 97.12 73 ALA A CA 1
ATOM 548 C C . ALA A 1 73 ? 0.034 3.760 -9.138 1.00 97.12 73 ALA A C 1
ATOM 550 O O . ALA A 1 73 ? -0.703 2.823 -9.441 1.00 97.12 73 ALA A O 1
ATOM 551 N N . HIS A 1 74 ? -0.163 4.502 -8.039 1.00 97.94 74 HIS A N 1
ATOM 552 C CA . HIS A 1 74 ? -1.320 4.316 -7.155 1.00 97.94 74 HIS A CA 1
ATOM 553 C C . HIS A 1 74 ? -2.622 4.582 -7.912 1.00 97.94 74 HIS A C 1
ATOM 555 O O . HIS A 1 74 ? -3.505 3.728 -7.926 1.00 97.94 74 HIS A O 1
ATOM 561 N N . ALA A 1 75 ? -2.709 5.733 -8.587 1.00 97.44 75 ALA A N 1
ATOM 562 C CA . ALA A 1 75 ? -3.877 6.104 -9.379 1.00 97.44 75 ALA A CA 1
ATOM 563 C C . ALA A 1 75 ? -4.171 5.079 -10.485 1.00 97.44 75 ALA A C 1
ATOM 565 O O . ALA A 1 75 ? -5.293 4.600 -10.610 1.00 97.44 75 ALA A O 1
ATOM 566 N N . MET A 1 76 ? -3.149 4.671 -11.240 1.00 97.56 76 MET A N 1
ATOM 567 C CA . MET A 1 76 ? -3.271 3.656 -12.286 1.00 97.56 76 MET A CA 1
ATOM 568 C C . MET A 1 76 ? -3.758 2.315 -11.727 1.00 97.56 76 MET A C 1
ATOM 570 O O . MET A 1 76 ? -4.664 1.712 -12.299 1.00 97.56 76 MET A O 1
ATOM 574 N N . LEU A 1 77 ? -3.177 1.826 -10.627 1.00 98.31 77 LEU A N 1
ATOM 575 C CA . LEU A 1 77 ? -3.594 0.556 -10.032 1.00 98.31 77 LEU A CA 1
ATOM 576 C C . LEU A 1 77 ? -5.026 0.637 -9.482 1.00 98.31 77 LEU A C 1
ATOM 578 O O . LEU A 1 77 ? -5.776 -0.329 -9.629 1.00 98.31 77 LEU A O 1
ATOM 582 N N . ALA A 1 78 ? -5.420 1.770 -8.895 1.00 98.12 78 ALA A N 1
ATOM 583 C CA . ALA A 1 78 ? -6.777 1.990 -8.400 1.00 98.12 78 ALA A CA 1
ATOM 584 C C . ALA A 1 78 ? -7.796 1.933 -9.548 1.00 98.12 78 ALA A C 1
ATOM 586 O O . ALA A 1 78 ? -8.745 1.152 -9.484 1.00 98.12 78 ALA A O 1
ATOM 587 N N . GLU A 1 79 ? -7.534 2.653 -10.640 1.00 97.94 79 GLU A N 1
ATOM 588 C CA . GLU A 1 79 ? -8.358 2.646 -11.855 1.00 97.94 79 GLU A CA 1
ATOM 589 C C . GLU A 1 79 ? -8.444 1.252 -12.494 1.00 97.94 79 GLU A C 1
ATOM 591 O O . GLU A 1 79 ? -9.530 0.771 -12.821 1.00 97.94 79 GLU A O 1
ATOM 596 N N . ILE A 1 80 ? -7.313 0.549 -12.639 1.00 97.75 80 ILE A N 1
ATOM 597 C CA . ILE A 1 80 ? -7.289 -0.817 -13.188 1.00 97.75 80 ILE A CA 1
ATOM 598 C C . ILE A 1 80 ? -8.130 -1.765 -12.328 1.00 97.75 80 ILE A C 1
ATOM 600 O O . ILE A 1 80 ? -8.874 -2.584 -12.876 1.00 97.75 80 ILE A O 1
ATOM 604 N N . SER A 1 81 ? -8.011 -1.661 -11.003 1.00 97.75 81 SER A N 1
ATOM 605 C CA . SER A 1 81 ? -8.747 -2.502 -10.054 1.00 97.75 81 SER A CA 1
ATOM 606 C C . SER A 1 81 ? -10.243 -2.211 -10.123 1.00 97.75 81 SER A C 1
ATOM 608 O O . SER A 1 81 ? -11.036 -3.132 -10.306 1.00 97.75 81 SER A O 1
ATOM 610 N N . GLN A 1 82 ? -10.628 -0.931 -10.111 1.00 97.00 82 GLN A N 1
ATOM 611 C CA . GLN A 1 82 ? -12.019 -0.500 -10.229 1.00 97.00 82 GLN A 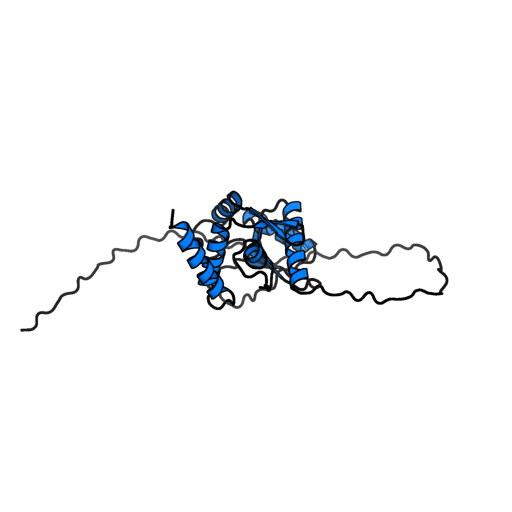CA 1
ATOM 612 C C . GLN A 1 82 ? -12.656 -0.985 -11.538 1.00 97.00 82 GLN A C 1
ATOM 614 O O . GLN A 1 82 ? -13.732 -1.579 -11.522 1.00 97.00 82 GLN A O 1
ATOM 619 N N . GLN A 1 83 ? -11.972 -0.812 -12.673 1.00 96.75 83 GLN A N 1
ATOM 620 C CA . GLN A 1 83 ? -12.445 -1.295 -13.976 1.00 96.75 83 GLN A CA 1
ATOM 621 C C . GLN A 1 83 ? -12.549 -2.820 -14.058 1.00 96.75 83 GLN A C 1
ATOM 623 O O . GLN A 1 83 ? -13.275 -3.346 -14.902 1.00 96.75 83 GLN A O 1
ATOM 628 N N . ALA A 1 84 ? -11.774 -3.541 -13.250 1.00 95.75 84 ALA A N 1
ATOM 629 C CA . ALA A 1 84 ? -11.840 -4.991 -13.150 1.00 95.75 84 ALA A CA 1
ATOM 630 C C . ALA A 1 84 ? -12.876 -5.470 -12.117 1.00 95.75 84 ALA A C 1
ATOM 632 O O . ALA A 1 84 ? -13.090 -6.674 -12.016 1.00 95.75 84 ALA A O 1
ATOM 633 N N . GLY A 1 85 ? -13.512 -4.559 -11.370 1.00 97.25 85 GLY A N 1
ATOM 634 C CA . GLY A 1 85 ? -14.397 -4.900 -10.256 1.00 97.25 85 GLY A CA 1
ATOM 635 C C . GLY A 1 85 ? -13.665 -5.511 -9.058 1.00 97.25 85 GLY A C 1
ATOM 636 O O . GLY A 1 85 ? -14.301 -6.168 -8.244 1.00 97.25 85 GLY A O 1
ATOM 637 N N . VAL A 1 86 ? -12.346 -5.315 -8.956 1.00 98.31 86 VAL A N 1
ATOM 638 C CA . VAL A 1 86 ? -11.500 -5.885 -7.901 1.00 98.31 86 VAL A CA 1
ATOM 639 C C . VAL A 1 86 ? -11.323 -4.880 -6.770 1.00 98.31 86 VAL A C 1
ATOM 641 O O . VAL A 1 86 ? -10.961 -3.722 -6.997 1.00 98.31 86 VAL A O 1
ATOM 644 N N . ARG A 1 87 ? -11.546 -5.336 -5.537 1.00 98.50 87 ARG A N 1
ATOM 645 C CA . ARG A 1 87 ? -11.362 -4.533 -4.325 1.00 98.50 87 ARG A CA 1
ATOM 646 C C . ARG A 1 87 ? -9.881 -4.491 -3.937 1.00 98.50 87 ARG A C 1
ATOM 648 O O . ARG A 1 87 ? -9.244 -5.535 -3.800 1.00 98.50 87 ARG A O 1
ATOM 655 N N . CYS A 1 88 ? -9.352 -3.287 -3.721 1.00 98.12 88 CYS A N 1
ATOM 656 C CA . CYS A 1 88 ? -7.956 -3.048 -3.342 1.00 98.12 88 CYS A CA 1
ATOM 657 C C . CYS A 1 88 ? -7.862 -1.954 -2.275 1.00 98.12 88 CYS A C 1
ATOM 659 O O . CYS A 1 88 ? -8.411 -0.872 -2.459 1.00 98.12 88 CYS A O 1
ATOM 661 N N . LEU A 1 89 ? -7.127 -2.216 -1.194 1.00 98.62 89 LEU A N 1
ATOM 662 C CA . LEU A 1 89 ? -6.793 -1.246 -0.153 1.00 98.62 89 LEU A CA 1
ATOM 663 C C . LEU A 1 89 ? -5.318 -0.879 -0.247 1.00 98.62 89 LEU A C 1
ATOM 665 O O . LEU A 1 89 ? -4.443 -1.718 -0.040 1.00 98.62 89 LEU A O 1
ATOM 669 N N . PHE A 1 90 ? -5.027 0.386 -0.509 1.00 98.31 90 PHE A N 1
ATOM 670 C CA . PHE A 1 90 ? -3.660 0.883 -0.545 1.00 98.31 90 PHE A CA 1
ATOM 671 C C . PHE A 1 90 ? -3.199 1.173 0.876 1.00 98.31 90 PHE A C 1
ATOM 673 O O . PHE A 1 90 ? -3.848 1.899 1.629 1.00 98.31 90 PHE A O 1
ATOM 680 N N . PHE A 1 91 ? -2.077 0.577 1.260 1.00 96.12 91 PHE A N 1
ATOM 681 C CA . PHE A 1 91 ? -1.549 0.659 2.616 1.00 96.12 91 PHE A CA 1
ATOM 682 C C . PHE A 1 91 ? -0.049 0.945 2.573 1.00 96.12 91 PHE A C 1
ATOM 684 O O . PHE A 1 91 ? 0.567 0.881 1.522 1.00 96.12 91 PHE A O 1
ATOM 691 N N . LYS A 1 92 ? 0.549 1.323 3.709 1.00 94.38 92 LYS A N 1
ATOM 692 C CA . LYS A 1 92 ? 1.936 1.840 3.781 1.00 94.38 92 LYS A CA 1
ATOM 693 C C . LYS A 1 92 ? 2.200 2.997 2.793 1.00 94.38 92 LYS A C 1
ATOM 695 O O . LYS A 1 92 ? 1.280 3.715 2.418 1.00 94.38 92 LYS A O 1
ATOM 700 N N . GLY A 1 93 ? 3.472 3.239 2.471 1.00 93.50 93 GLY A N 1
ATOM 701 C CA . GLY A 1 93 ? 3.919 4.199 1.465 1.00 93.50 93 GLY A CA 1
ATOM 702 C C . GLY A 1 93 ? 3.203 5.551 1.497 1.00 93.50 93 GLY A C 1
ATOM 703 O O . GLY A 1 93 ? 3.075 6.179 2.553 1.00 93.50 93 GLY A O 1
ATOM 704 N N . LEU A 1 94 ? 2.738 5.976 0.320 1.00 95.62 94 LEU A N 1
ATOM 705 C CA . LEU A 1 94 ? 2.008 7.230 0.138 1.00 95.62 94 LEU A CA 1
ATOM 706 C C . LEU A 1 94 ? 0.631 7.207 0.808 1.00 95.62 94 LEU A C 1
ATOM 708 O O . LEU A 1 94 ? 0.211 8.235 1.334 1.00 95.62 94 LEU A O 1
ATOM 712 N N . ALA A 1 95 ? -0.037 6.052 0.868 1.00 96.12 95 ALA A N 1
ATOM 713 C CA . ALA A 1 95 ? -1.321 5.930 1.551 1.00 96.12 95 ALA A CA 1
ATOM 714 C C . ALA A 1 95 ? -1.202 6.219 3.059 1.00 96.12 95 ALA A C 1
ATOM 716 O O . ALA A 1 95 ? -2.015 6.940 3.628 1.00 96.12 95 ALA A O 1
ATOM 717 N N . ALA A 1 96 ? -0.148 5.722 3.714 1.00 95.38 96 ALA A N 1
ATOM 718 C CA . ALA A 1 96 ? 0.130 5.995 5.125 1.00 95.38 96 ALA A CA 1
ATOM 719 C C . ALA A 1 96 ? 0.490 7.466 5.365 1.00 95.38 96 ALA A C 1
ATOM 721 O O . ALA A 1 96 ? 0.109 8.034 6.387 1.00 95.38 96 ALA A O 1
ATOM 722 N N . ALA A 1 97 ? 1.208 8.095 4.431 1.00 94.44 97 ALA A N 1
ATOM 723 C CA . ALA A 1 97 ? 1.483 9.526 4.502 1.00 94.44 97 ALA A CA 1
ATOM 724 C C . ALA A 1 97 ? 0.192 10.354 4.366 1.00 94.44 97 ALA A C 1
ATOM 726 O O . ALA A 1 97 ? -0.043 11.249 5.175 1.00 94.44 97 ALA A O 1
ATOM 727 N N . ALA A 1 98 ? -0.681 10.009 3.413 1.00 93.75 98 ALA A N 1
ATOM 728 C CA . ALA A 1 98 ? -1.979 10.660 3.222 1.00 93.75 98 ALA A CA 1
ATOM 729 C C . ALA A 1 98 ? -2.908 10.503 4.441 1.00 93.75 98 ALA A C 1
ATOM 731 O O . ALA A 1 98 ? -3.616 11.439 4.800 1.00 93.75 98 ALA A O 1
ATOM 732 N N . ALA A 1 99 ? -2.847 9.359 5.130 1.00 91.69 99 ALA A N 1
ATOM 733 C CA . ALA A 1 99 ? -3.568 9.112 6.381 1.00 91.69 99 ALA A CA 1
ATOM 734 C C . ALA A 1 99 ? -2.951 9.815 7.615 1.00 91.69 99 ALA A C 1
ATOM 736 O O . ALA A 1 99 ? -3.444 9.657 8.735 1.00 91.69 99 ALA A O 1
ATOM 737 N N . GLY A 1 100 ? -1.856 10.570 7.452 1.00 92.19 100 GLY A N 1
ATOM 738 C CA . GLY A 1 100 ? -1.160 11.238 8.556 1.00 92.19 100 GLY A CA 1
ATOM 739 C C . GLY A 1 100 ? -0.482 10.267 9.530 1.00 92.19 100 GLY A C 1
ATOM 740 O O . GLY A 1 100 ? -0.377 10.561 10.724 1.00 92.19 100 GLY A O 1
ATOM 741 N N . LEU A 1 101 ? -0.071 9.096 9.030 1.00 92.38 101 LEU A N 1
ATOM 742 C CA . LEU A 1 101 ? 0.607 8.032 9.781 1.00 92.38 101 LEU A CA 1
ATOM 743 C C . LEU A 1 101 ? 2.106 7.944 9.473 1.00 92.38 101 LEU A C 1
ATOM 745 O O . LEU A 1 101 ? 2.846 7.267 10.182 1.00 92.38 101 LEU A O 1
ATOM 749 N N . ARG A 1 102 ? 2.565 8.630 8.423 1.00 91.88 102 ARG A N 1
ATOM 750 C CA . ARG A 1 102 ? 3.979 8.800 8.071 1.00 91.88 102 ARG A CA 1
ATOM 751 C C . ARG A 1 102 ? 4.242 10.235 7.627 1.00 91.88 102 ARG A C 1
ATOM 753 O O . ARG A 1 102 ? 3.319 10.939 7.225 1.00 91.88 102 ARG A O 1
ATOM 760 N N . SER A 1 103 ? 5.505 10.659 7.685 1.00 90.06 103 SER A N 1
ATOM 761 C CA . SER A 1 103 ? 5.899 11.976 7.171 1.00 90.06 103 SER A CA 1
ATOM 762 C C . SER A 1 103 ? 5.604 12.074 5.665 1.00 90.06 103 SER A C 1
ATOM 764 O O . SER A 1 103 ? 5.958 11.134 4.941 1.00 90.06 103 SER A O 1
ATOM 766 N N . PRO A 1 104 ? 5.030 13.190 5.172 1.00 88.06 104 PRO A N 1
ATOM 767 C CA . PRO A 1 104 ? 4.795 13.406 3.743 1.00 88.06 104 PRO A CA 1
ATOM 768 C C . PRO A 1 104 ? 6.091 13.437 2.919 1.00 88.06 104 PRO A C 1
ATOM 770 O O . PRO A 1 104 ? 6.067 13.098 1.737 1.00 88.06 104 PRO A O 1
ATOM 773 N N . ASP A 1 105 ? 7.233 13.742 3.538 1.00 87.75 105 ASP A N 1
ATOM 774 C CA . ASP A 1 105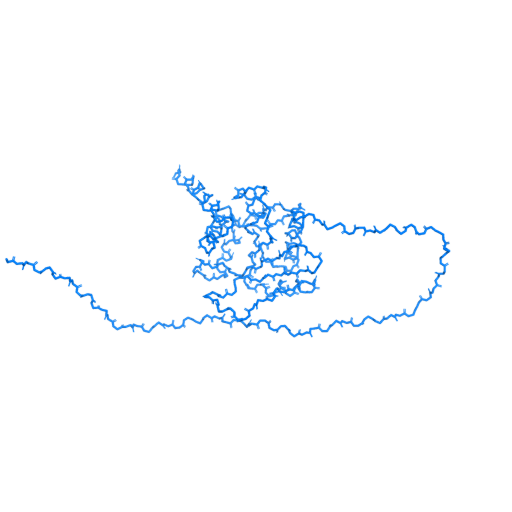 ? 8.543 13.750 2.871 1.00 87.75 105 ASP A CA 1
ATOM 775 C C . ASP A 1 105 ? 9.101 12.336 2.641 1.00 87.75 105 ASP A C 1
ATOM 777 O O . ASP A 1 105 ? 10.110 12.144 1.959 1.00 87.75 105 ASP A O 1
ATOM 781 N N . THR A 1 106 ? 8.446 11.314 3.198 1.00 85.38 106 THR A N 1
ATOM 782 C CA . THR A 1 106 ? 8.841 9.919 3.008 1.00 85.38 106 THR A CA 1
ATOM 783 C C . THR A 1 106 ? 8.533 9.482 1.581 1.00 85.38 106 THR A C 1
ATOM 785 O O . THR A 1 106 ? 7.372 9.424 1.182 1.00 85.38 106 THR A O 1
ATOM 788 N N . VAL A 1 107 ? 9.566 9.106 0.824 1.00 86.69 107 VAL A N 1
ATOM 789 C CA . VAL A 1 107 ? 9.405 8.550 -0.527 1.00 86.69 107 VAL A CA 1
ATOM 790 C C . VAL A 1 107 ? 9.655 7.032 -0.487 1.00 86.69 107 VAL A C 1
ATOM 792 O O . VAL A 1 107 ? 10.816 6.625 -0.333 1.00 86.69 107 VAL A O 1
ATOM 795 N N . PRO A 1 108 ? 8.603 6.193 -0.596 1.00 90.75 108 PRO A N 1
ATOM 796 C CA . PRO A 1 108 ? 8.732 4.734 -0.567 1.00 90.75 108 PRO A CA 1
ATOM 797 C C . PRO A 1 108 ? 9.383 4.180 -1.847 1.00 90.75 108 PRO A C 1
ATOM 799 O O . PRO A 1 108 ? 9.728 4.929 -2.765 1.00 90.75 108 PRO A O 1
ATOM 802 N N . SER A 1 109 ? 9.630 2.873 -1.889 1.00 89.62 109 SER A N 1
ATOM 803 C CA . SER A 1 109 ? 10.172 2.166 -3.061 1.00 89.62 109 SER A CA 1
ATOM 804 C C . SER A 1 109 ? 9.095 1.726 -4.053 1.00 89.62 109 SER A C 1
ATOM 806 O O . SER A 1 109 ? 9.359 1.665 -5.252 1.00 89.62 109 SER A O 1
ATOM 808 N N . ASP A 1 110 ? 7.897 1.446 -3.557 1.00 94.94 110 ASP A N 1
ATOM 809 C CA . ASP A 1 110 ? 6.861 0.667 -4.229 1.00 94.94 110 ASP A CA 1
ATOM 810 C C . ASP A 1 110 ? 5.454 1.169 -3.866 1.00 94.94 110 ASP A C 1
ATOM 812 O O . ASP A 1 110 ? 5.252 2.050 -3.018 1.00 94.94 110 ASP A O 1
ATOM 816 N N . VAL A 1 111 ? 4.473 0.620 -4.580 1.00 97.56 111 VAL A N 1
ATOM 817 C CA . VAL A 1 111 ? 3.048 0.734 -4.272 1.00 97.56 111 VAL A CA 1
ATOM 818 C C . VAL A 1 111 ? 2.596 -0.547 -3.584 1.00 97.56 111 VAL A C 1
ATOM 820 O O . VAL A 1 111 ? 2.534 -1.591 -4.221 1.00 97.56 111 VAL A O 1
ATOM 823 N N . ASP A 1 112 ? 2.236 -0.467 -2.308 1.00 97.38 112 ASP A N 1
ATOM 824 C CA . ASP A 1 112 ? 1.666 -1.583 -1.552 1.00 97.38 112 ASP A CA 1
ATOM 825 C C . ASP A 1 112 ? 0.125 -1.561 -1.635 1.00 97.38 112 ASP A C 1
ATOM 827 O O . ASP A 1 112 ? -0.528 -0.616 -1.177 1.00 97.38 112 ASP A O 1
ATOM 831 N N . ALA A 1 113 ? -0.475 -2.635 -2.153 1.00 98.12 113 ALA A N 1
ATOM 832 C CA . ALA A 1 113 ? -1.926 -2.820 -2.176 1.00 98.12 113 ALA A CA 1
ATOM 833 C C . ALA A 1 113 ? -2.316 -4.166 -1.556 1.00 98.12 113 ALA A C 1
ATOM 835 O O . ALA A 1 113 ? -1.789 -5.205 -1.939 1.00 98.12 113 ALA A O 1
ATOM 836 N N . TYR A 1 114 ? -3.252 -4.159 -0.610 1.00 98.25 114 TYR A N 1
ATOM 837 C CA . TYR A 1 114 ? -3.939 -5.357 -0.141 1.00 98.25 114 TYR A CA 1
ATOM 838 C C . TYR A 1 114 ? -5.124 -5.597 -1.078 1.00 98.25 114 TYR A C 1
ATOM 840 O O . TYR A 1 114 ? -6.047 -4.791 -1.133 1.00 98.25 114 TYR A O 1
ATOM 848 N N . VAL A 1 115 ? -5.059 -6.665 -1.859 1.00 98.38 115 VAL A N 1
ATOM 849 C CA . VAL A 1 115 ? -6.055 -7.065 -2.854 1.00 98.38 115 VAL A CA 1
ATOM 850 C C . VAL A 1 115 ? -6.981 -8.105 -2.240 1.00 98.38 115 VAL A C 1
ATOM 852 O O . VAL A 1 115 ? -6.533 -8.945 -1.455 1.00 98.38 115 VAL A O 1
ATOM 855 N N . ASP A 1 116 ? -8.252 -8.072 -2.630 1.00 97.88 116 ASP A N 1
ATOM 856 C CA . ASP A 1 116 ? -9.209 -9.127 -2.311 1.00 97.88 116 ASP A CA 1
ATOM 857 C C . ASP A 1 116 ? -8.613 -10.514 -2.622 1.00 97.88 116 ASP A C 1
ATOM 859 O O . ASP A 1 116 ? -8.253 -10.778 -3.779 1.00 97.88 116 ASP A O 1
ATOM 863 N N . PRO A 1 117 ? -8.479 -11.408 -1.623 1.00 96.69 117 PRO A N 1
ATOM 864 C CA . PRO A 1 117 ? -7.849 -12.707 -1.825 1.00 96.69 117 PRO A CA 1
ATOM 865 C C . PRO A 1 117 ? -8.525 -13.538 -2.921 1.00 96.69 117 PRO A C 1
ATOM 867 O O . PRO A 1 117 ? -7.837 -14.281 -3.625 1.00 96.69 117 PRO A O 1
ATOM 870 N N . HIS A 1 118 ? -9.846 -13.406 -3.086 1.00 96.69 118 HIS A N 1
ATOM 871 C CA . HIS A 1 118 ? -10.600 -14.122 -4.114 1.00 96.69 118 HIS A CA 1
ATOM 872 C C . HIS A 1 118 ? -10.282 -13.631 -5.536 1.00 96.69 118 HIS A C 1
ATOM 874 O O . HIS A 1 118 ? -10.246 -14.430 -6.474 1.00 96.69 118 HIS A O 1
ATOM 880 N N . ASP A 1 119 ? -9.999 -12.337 -5.694 1.00 96.94 119 ASP A N 1
ATOM 881 C CA . ASP A 1 119 ? -9.869 -11.688 -7.003 1.00 96.94 119 ASP A CA 1
ATOM 882 C C . ASP A 1 119 ? -8.414 -11.378 -7.399 1.00 96.94 119 ASP A C 1
ATOM 884 O O . ASP A 1 119 ? -8.158 -10.834 -8.479 1.00 96.94 119 ASP A O 1
ATOM 888 N N . MET A 1 120 ? -7.438 -11.762 -6.568 1.00 95.94 120 MET A N 1
ATOM 889 C CA . MET A 1 120 ? -6.004 -11.568 -6.821 1.00 95.94 120 MET A CA 1
ATOM 890 C C . MET A 1 120 ? -5.585 -12.051 -8.219 1.00 95.94 120 MET A C 1
ATOM 892 O O . MET A 1 120 ? -4.960 -11.308 -8.978 1.00 95.94 120 MET A O 1
ATOM 896 N N . ASP A 1 121 ? -5.973 -13.269 -8.602 1.00 95.50 121 ASP A N 1
ATOM 897 C CA . ASP A 1 121 ? -5.606 -13.848 -9.901 1.00 95.50 121 ASP A CA 1
ATOM 898 C C . ASP A 1 121 ? -6.195 -13.051 -11.078 1.00 95.50 121 ASP A C 1
ATOM 900 O O . ASP A 1 121 ? -5.554 -12.898 -12.125 1.00 95.50 121 ASP A O 1
ATOM 904 N N . ALA A 1 122 ? -7.397 -12.489 -10.908 1.00 96.50 122 ALA A N 1
ATOM 905 C CA . ALA A 1 122 ? -8.038 -11.662 -11.924 1.00 96.50 122 ALA A CA 1
ATOM 906 C C . ALA A 1 122 ? -7.267 -10.351 -12.146 1.00 96.50 122 ALA A C 1
ATOM 908 O O . ALA A 1 122 ? -7.015 -9.967 -13.299 1.00 96.50 122 ALA A O 1
ATOM 909 N N . LEU A 1 123 ? -6.833 -9.697 -11.062 1.00 98.06 123 LEU A N 1
ATOM 910 C CA . LEU A 1 123 ? -6.026 -8.478 -11.131 1.00 98.06 123 LEU A CA 1
ATOM 911 C C . LEU A 1 123 ? -4.638 -8.746 -11.724 1.00 98.06 123 LEU A C 1
ATOM 913 O O . LEU A 1 123 ? -4.213 -8.025 -12.629 1.00 98.06 123 LEU A O 1
ATOM 917 N N . LEU A 1 124 ? -3.963 -9.818 -11.296 1.00 97.31 124 LEU A N 1
ATOM 918 C CA . LEU A 1 124 ? -2.676 -10.238 -11.861 1.00 97.31 124 LEU A CA 1
ATOM 919 C C . LEU A 1 124 ? -2.784 -10.487 -13.369 1.00 97.31 124 LEU A C 1
ATOM 921 O O . LEU A 1 124 ? -1.959 -9.997 -14.141 1.00 97.31 124 LEU A O 1
ATOM 925 N N . GLY A 1 125 ? -3.833 -11.187 -13.810 1.00 97.19 125 GLY A N 1
ATOM 926 C CA . GLY A 1 125 ? -4.097 -11.417 -15.228 1.00 97.19 125 GLY A CA 1
ATOM 927 C C . GLY A 1 125 ? -4.352 -10.124 -16.010 1.00 97.19 125 GLY A C 1
ATOM 928 O O . GLY A 1 125 ? -3.918 -9.999 -17.158 1.00 97.19 125 GLY A O 1
ATOM 929 N N . ARG A 1 126 ? -5.031 -9.139 -15.408 1.00 97.62 126 ARG A N 1
ATOM 930 C CA . ARG A 1 126 ? -5.254 -7.820 -16.023 1.00 97.62 126 ARG A CA 1
ATOM 931 C C . ARG A 1 126 ? -3.951 -7.037 -16.163 1.00 97.62 126 ARG A C 1
ATOM 933 O O . ARG A 1 126 ? -3.689 -6.525 -17.247 1.00 97.62 126 ARG A O 1
ATOM 940 N N . LEU A 1 127 ? -3.132 -6.993 -15.115 1.00 97.88 127 LEU A N 1
ATOM 941 C CA . LEU A 1 127 ? -1.820 -6.341 -15.132 1.00 97.88 127 LEU A CA 1
ATOM 942 C C . LEU A 1 127 ? -0.872 -7.004 -16.138 1.00 97.88 127 LEU A C 1
ATOM 944 O O . LEU A 1 127 ? -0.191 -6.308 -16.890 1.00 97.88 127 LEU A O 1
ATOM 948 N N . ALA A 1 128 ? -0.885 -8.336 -16.233 1.00 97.62 128 ALA A N 1
ATOM 949 C CA . ALA A 1 128 ? -0.089 -9.073 -17.212 1.00 97.62 128 ALA A CA 1
ATOM 950 C C . ALA A 1 128 ? -0.435 -8.695 -18.662 1.00 97.62 128 ALA A C 1
ATOM 952 O O . ALA A 1 128 ? 0.460 -8.490 -19.482 1.00 97.62 128 ALA A O 1
ATOM 953 N N . ARG A 1 129 ? -1.728 -8.522 -18.978 1.00 97.12 129 ARG A N 1
ATOM 954 C CA . ARG A 1 129 ? -2.173 -8.027 -20.298 1.00 97.12 129 ARG A CA 1
ATOM 955 C C . ARG A 1 129 ? -1.721 -6.594 -20.594 1.00 97.12 129 ARG A C 1
ATOM 957 O O . ARG A 1 129 ? -1.649 -6.222 -21.758 1.00 97.12 129 ARG A O 1
ATOM 964 N N . LEU A 1 130 ? -1.409 -5.814 -19.561 1.00 96.50 130 LEU A N 1
ATOM 965 C CA . LEU A 1 130 ? -0.862 -4.459 -19.660 1.00 96.50 130 LEU A CA 1
ATOM 966 C C . LEU A 1 130 ? 0.677 -4.438 -19.646 1.00 96.50 130 LEU A C 1
ATOM 968 O O . LEU A 1 130 ? 1.270 -3.373 -19.533 1.00 96.50 130 LEU A O 1
ATOM 972 N N . GLY A 1 131 ? 1.331 -5.598 -19.757 1.00 96.81 131 GLY A N 1
ATOM 973 C CA . GLY A 1 131 ? 2.787 -5.705 -19.865 1.00 96.81 131 GLY A CA 1
ATOM 974 C C . GLY A 1 131 ? 3.527 -5.840 -18.534 1.00 96.81 131 GLY A C 1
ATOM 975 O O . GLY A 1 131 ? 4.750 -6.010 -18.546 1.00 96.81 131 GLY A O 1
ATOM 976 N N . PHE A 1 132 ? 2.825 -5.814 -17.394 1.00 97.31 132 PHE A N 1
ATOM 977 C CA . PHE A 1 132 ? 3.444 -6.111 -16.103 1.00 97.31 132 PHE A CA 1
ATOM 978 C C . PHE A 1 132 ? 3.827 -7.586 -16.015 1.00 97.31 132 PHE A C 1
ATOM 980 O O . PHE A 1 132 ? 3.202 -8.464 -16.610 1.00 97.31 132 PHE A O 1
ATOM 987 N N . ARG A 1 133 ? 4.864 -7.878 -15.238 1.00 96.62 133 ARG A N 1
ATOM 988 C CA . ARG A 1 133 ? 5.355 -9.236 -15.009 1.00 96.62 133 ARG A CA 1
ATOM 989 C C . ARG A 1 133 ? 5.577 -9.439 -13.524 1.00 96.62 133 ARG A C 1
ATOM 991 O O . ARG A 1 133 ? 6.069 -8.536 -12.855 1.00 96.62 133 ARG A O 1
ATOM 998 N N . ALA A 1 134 ? 5.262 -10.626 -13.022 1.00 94.38 134 ALA A N 1
ATOM 999 C CA . ALA A 1 134 ? 5.666 -10.989 -11.673 1.00 94.38 134 ALA A CA 1
ATOM 1000 C C . ALA A 1 134 ? 7.200 -11.019 -11.602 1.00 94.38 134 ALA A C 1
ATOM 1002 O O . ALA A 1 134 ? 7.862 -11.612 -12.462 1.00 94.38 134 ALA A O 1
ATOM 1003 N N . ARG A 1 135 ? 7.768 -10.374 -10.584 1.00 91.50 135 ARG A N 1
ATOM 1004 C CA . ARG A 1 135 ? 9.194 -10.447 -10.283 1.00 91.50 135 ARG A CA 1
ATOM 1005 C C . ARG A 1 135 ? 9.530 -11.906 -9.952 1.00 91.50 135 ARG A C 1
ATOM 1007 O O . ARG A 1 135 ? 8.899 -12.473 -9.058 1.00 91.50 135 ARG A O 1
ATOM 1014 N N . PRO A 1 136 ? 10.504 -12.529 -10.640 1.00 81.50 136 PRO A N 1
ATOM 1015 C CA . PRO A 1 136 ? 10.900 -13.892 -10.323 1.00 81.50 136 PRO A CA 1
ATOM 1016 C C . PRO A 1 136 ? 11.369 -13.965 -8.875 1.00 81.50 136 PRO A C 1
ATOM 1018 O O . PRO A 1 136 ? 12.255 -13.210 -8.471 1.00 81.50 136 PRO A O 1
ATOM 1021 N N . VAL A 1 137 ? 10.789 -14.878 -8.100 1.00 70.75 137 VAL A N 1
ATOM 1022 C CA . VAL A 1 137 ? 11.280 -15.167 -6.756 1.00 70.75 137 VAL A CA 1
ATOM 1023 C C . VAL A 1 137 ? 12.108 -16.437 -6.812 1.00 70.75 137 VAL A C 1
ATOM 1025 O O . VAL A 1 137 ? 11.679 -17.436 -7.389 1.00 70.75 137 VAL A O 1
ATOM 1028 N N . SER A 1 138 ? 13.319 -16.400 -6.258 1.00 58.06 138 SER A N 1
ATOM 1029 C CA . SER A 1 138 ? 14.198 -17.565 -6.250 1.00 58.06 138 SER A CA 1
ATOM 1030 C C . SER A 1 138 ? 13.546 -18.703 -5.459 1.00 58.06 138 SER A C 1
ATOM 1032 O O . SER A 1 138 ? 13.325 -18.604 -4.253 1.00 58.06 138 SER A O 1
ATOM 1034 N N . ALA A 1 139 ? 13.246 -19.805 -6.150 1.00 54.66 139 ALA A N 1
ATOM 1035 C CA . ALA A 1 139 ? 12.711 -21.028 -5.547 1.00 54.66 139 ALA A CA 1
ATOM 1036 C C . ALA A 1 139 ? 13.701 -21.694 -4.567 1.00 54.66 139 ALA A C 1
ATOM 1038 O O . ALA A 1 139 ? 13.317 -22.557 -3.786 1.00 54.66 139 ALA A O 1
ATOM 1039 N N . GLU A 1 140 ? 14.968 -21.275 -4.599 1.00 48.94 140 GLU A N 1
ATOM 1040 C CA . GLU A 1 140 ? 16.083 -21.850 -3.843 1.00 48.94 140 GLU A CA 1
ATOM 1041 C C . GLU A 1 140 ? 16.226 -21.313 -2.412 1.00 48.94 140 GLU A C 1
ATOM 1043 O O . GLU A 1 140 ? 17.101 -21.768 -1.682 1.00 48.94 140 GLU A O 1
ATOM 1048 N N . ILE A 1 141 ? 15.389 -20.360 -1.985 1.00 53.00 141 ILE A N 1
ATOM 1049 C CA . ILE A 1 141 ? 15.408 -19.851 -0.607 1.00 53.00 141 ILE A CA 1
ATOM 1050 C C . ILE A 1 141 ? 14.201 -20.432 0.137 1.00 53.00 141 ILE A C 1
ATOM 1052 O O . ILE A 1 141 ? 13.086 -19.938 -0.054 1.00 53.00 141 ILE A O 1
ATOM 1056 N N . PRO A 1 142 ? 14.386 -21.453 1.000 1.00 48.00 142 PRO A N 1
ATOM 1057 C CA . PRO A 1 142 ? 13.334 -21.911 1.895 1.00 48.00 142 PRO A CA 1
ATOM 1058 C C . PRO A 1 142 ? 12.865 -20.735 2.752 1.00 48.00 142 PRO A C 1
ATOM 1060 O O . PRO A 1 142 ? 13.642 -20.163 3.519 1.00 48.00 142 PRO A O 1
ATOM 1063 N N . ARG A 1 143 ? 11.597 -20.347 2.614 1.00 56.53 143 ARG A N 1
ATOM 1064 C CA . ARG A 1 143 ? 10.986 -19.323 3.463 1.00 56.53 143 ARG A CA 1
ATOM 1065 C C . ARG A 1 143 ? 10.076 -19.998 4.475 1.00 56.53 143 ARG A C 1
ATOM 1067 O O . ARG A 1 143 ? 9.282 -20.864 4.130 1.00 56.53 143 ARG A O 1
ATOM 1074 N N . LEU A 1 144 ? 10.189 -19.562 5.728 1.00 54.72 144 LEU A N 1
ATOM 1075 C CA . LEU A 1 144 ? 9.327 -19.989 6.836 1.00 54.72 144 LEU A CA 1
ATOM 1076 C C . LEU A 1 144 ? 7.851 -19.602 6.628 1.00 54.72 144 LEU A C 1
ATOM 1078 O O . LEU A 1 144 ? 6.980 -20.153 7.291 1.00 54.72 144 LEU A O 1
ATOM 1082 N N . LEU A 1 145 ? 7.569 -18.663 5.720 1.00 59.47 145 LEU A N 1
ATOM 1083 C CA . LEU A 1 145 ? 6.232 -18.182 5.386 1.00 59.47 145 LEU A CA 1
ATOM 1084 C C . LEU A 1 145 ? 6.015 -18.272 3.873 1.00 59.47 145 LEU A C 1
ATOM 1086 O O . LEU A 1 145 ? 6.940 -18.006 3.100 1.00 59.47 145 LEU A O 1
ATOM 1090 N N . ALA A 1 146 ? 4.788 -18.606 3.469 1.00 63.03 146 ALA A N 1
ATOM 1091 C CA . ALA A 1 146 ? 4.364 -18.528 2.075 1.00 63.03 146 ALA A CA 1
ATOM 1092 C C . ALA A 1 146 ? 4.492 -17.090 1.525 1.00 63.03 146 ALA A C 1
ATOM 1094 O O . ALA A 1 146 ? 4.658 -16.119 2.278 1.00 63.03 146 ALA A O 1
ATOM 1095 N N . TYR A 1 147 ? 4.453 -16.954 0.197 1.00 69.62 147 TYR A N 1
ATOM 1096 C CA . TYR A 1 147 ? 4.449 -15.645 -0.451 1.00 69.62 147 TYR A CA 1
ATOM 1097 C C . TYR A 1 147 ? 3.157 -14.906 -0.111 1.00 69.62 147 TYR A C 1
ATOM 1099 O O . TYR A 1 147 ? 2.076 -15.321 -0.516 1.00 69.62 147 TYR A O 1
ATOM 1107 N N . HIS A 1 148 ? 3.292 -13.824 0.654 1.00 81.06 148 HIS A N 1
ATOM 1108 C CA . HIS A 1 148 ? 2.174 -12.979 1.073 1.00 81.06 148 HIS A CA 1
ATOM 1109 C C . HIS A 1 148 ? 1.851 -11.871 0.078 1.00 81.06 148 HIS A C 1
ATOM 1111 O O . HIS A 1 148 ? 0.733 -11.357 0.071 1.00 81.06 148 HIS A O 1
ATOM 1117 N N . SER A 1 149 ? 2.809 -11.564 -0.795 1.00 90.50 149 SER A N 1
ATOM 1118 C CA . SER A 1 149 ? 2.644 -10.637 -1.898 1.00 90.50 149 SER A CA 1
ATOM 1119 C C . SER A 1 149 ? 3.233 -11.167 -3.199 1.00 90.50 149 SER A C 1
ATOM 1121 O O . SER A 1 149 ? 4.104 -12.044 -3.210 1.00 90.50 149 SER A O 1
ATOM 1123 N N . VAL A 1 150 ? 2.749 -10.597 -4.299 1.00 93.81 150 VAL A N 1
ATOM 1124 C CA . VAL A 1 150 ? 3.319 -10.718 -5.637 1.00 93.81 150 VAL A CA 1
ATOM 1125 C C . VAL A 1 150 ? 3.792 -9.336 -6.065 1.00 93.81 150 VAL A C 1
ATOM 1127 O O . VAL A 1 150 ? 2.984 -8.427 -6.244 1.00 93.81 150 VAL A O 1
ATOM 1130 N N . THR A 1 151 ? 5.101 -9.186 -6.247 1.00 95.56 151 THR A N 1
ATOM 1131 C CA . THR A 1 151 ? 5.690 -7.966 -6.805 1.00 95.56 151 THR A CA 1
ATOM 1132 C C . THR A 1 151 ? 5.523 -7.971 -8.322 1.00 95.56 151 THR A C 1
ATOM 1134 O O . THR A 1 151 ? 6.068 -8.841 -9.005 1.00 95.56 151 THR A O 1
ATOM 1137 N N . MET A 1 152 ? 4.790 -7.005 -8.864 1.00 97.31 152 MET A N 1
ATOM 1138 C CA . MET A 1 152 ? 4.579 -6.796 -10.293 1.00 97.31 152 MET A CA 1
ATOM 1139 C C . MET A 1 152 ? 5.450 -5.640 -10.786 1.00 97.31 152 MET A C 1
ATOM 1141 O O . MET A 1 152 ? 5.435 -4.547 -10.226 1.00 97.31 152 MET A O 1
ATOM 1145 N N . VAL A 1 153 ? 6.190 -5.881 -11.866 1.00 96.75 153 VAL A N 1
ATOM 1146 C CA . VAL A 1 153 ? 7.154 -4.936 -12.444 1.00 96.75 153 VAL A CA 1
ATOM 1147 C C . VAL A 1 153 ? 6.826 -4.666 -13.906 1.00 96.75 153 VAL A C 1
ATOM 1149 O O . VAL A 1 153 ? 6.362 -5.563 -14.612 1.00 96.75 153 VAL A O 1
ATOM 1152 N N . HIS A 1 154 ? 7.105 -3.456 -14.385 1.00 95.44 154 HIS A N 1
ATOM 1153 C CA . HIS A 1 154 ? 6.948 -3.095 -15.793 1.00 95.44 154 HIS A CA 1
ATOM 1154 C C . HIS A 1 154 ? 8.257 -2.497 -16.337 1.00 95.44 154 HIS A C 1
ATOM 1156 O O . HIS A 1 154 ? 8.795 -1.589 -15.709 1.00 95.44 154 HIS A O 1
ATOM 1162 N N . PRO A 1 155 ? 8.780 -2.934 -17.503 1.00 92.06 155 PRO A N 1
ATOM 1163 C CA . PRO A 1 155 ? 10.079 -2.469 -18.017 1.00 92.06 155 PRO A CA 1
ATOM 1164 C C . PRO A 1 155 ? 10.185 -0.956 -18.246 1.00 92.06 155 PRO A C 1
ATOM 1166 O O . PRO A 1 155 ? 11.281 -0.409 -18.260 1.00 92.06 155 PRO A O 1
ATOM 1169 N N . GLN A 1 156 ? 9.048 -0.296 -18.469 1.00 90.94 156 GLN A N 1
ATOM 1170 C CA . GLN A 1 156 ? 8.965 1.144 -18.737 1.00 90.94 156 GLN A CA 1
ATOM 1171 C C . GLN A 1 156 ? 8.435 1.948 -17.542 1.00 90.94 156 GLN A C 1
ATOM 1173 O O . GLN A 1 156 ? 8.134 3.127 -17.697 1.00 90.94 156 GLN A O 1
ATOM 1178 N N . TRP A 1 157 ? 8.273 1.322 -16.372 1.00 91.56 157 TRP A N 1
ATOM 1179 C CA . TRP A 1 157 ? 7.792 1.997 -15.169 1.00 91.56 157 TRP A CA 1
ATOM 1180 C C . TRP A 1 157 ? 8.849 1.933 -14.058 1.00 91.56 157 TRP A C 1
ATOM 1182 O O . TRP A 1 157 ? 9.414 0.864 -13.837 1.00 91.56 157 TRP A O 1
ATOM 1192 N N . PRO A 1 158 ? 9.156 3.045 -13.364 1.00 90.88 158 PRO A N 1
ATOM 1193 C CA . PRO A 1 158 ? 10.333 3.116 -12.495 1.00 90.88 158 PRO A CA 1
ATOM 1194 C C . PRO A 1 158 ? 10.086 2.651 -11.047 1.00 90.88 158 PRO A C 1
ATOM 1196 O O . PRO A 1 158 ? 10.984 2.779 -10.216 1.00 90.88 158 PRO A O 1
ATOM 1199 N N . CYS A 1 159 ? 8.896 2.142 -10.721 1.00 93.25 159 CYS A N 1
ATOM 1200 C CA . CYS A 1 159 ? 8.578 1.575 -9.409 1.00 93.25 159 CYS A CA 1
ATOM 1201 C C . CYS A 1 159 ? 7.759 0.285 -9.522 1.00 93.25 159 CYS A C 1
ATOM 1203 O O . CYS A 1 159 ? 7.120 0.016 -10.543 1.00 93.25 159 CYS A O 1
ATOM 1205 N N . ASP A 1 160 ? 7.796 -0.501 -8.452 1.00 95.62 160 ASP A N 1
ATOM 1206 C CA . ASP A 1 160 ? 7.135 -1.798 -8.360 1.00 95.62 160 ASP A CA 1
ATOM 1207 C C . ASP A 1 160 ? 5.727 -1.672 -7.757 1.00 95.62 160 ASP A C 1
ATOM 1209 O O . ASP A 1 160 ? 5.431 -0.732 -7.011 1.00 95.62 160 ASP A O 1
ATOM 1213 N N . LEU A 1 161 ? 4.871 -2.655 -8.048 1.00 97.81 161 LEU A N 1
ATOM 1214 C CA . LEU A 1 161 ? 3.591 -2.852 -7.368 1.00 97.81 161 LEU A CA 1
ATOM 1215 C C . LEU A 1 161 ? 3.676 -4.110 -6.500 1.00 97.81 161 LEU A C 1
ATOM 1217 O O . LEU A 1 161 ? 3.810 -5.209 -7.032 1.00 97.81 161 LEU A O 1
ATOM 1221 N N . ASP A 1 162 ? 3.548 -3.973 -5.190 1.00 96.44 162 ASP A N 1
ATOM 1222 C CA . ASP A 1 162 ? 3.483 -5.089 -4.252 1.00 96.44 162 ASP A CA 1
ATOM 1223 C C . ASP A 1 162 ? 2.024 -5.401 -3.912 1.00 96.44 162 ASP A C 1
ATOM 1225 O O . ASP A 1 162 ? 1.361 -4.680 -3.164 1.00 96.44 162 ASP A O 1
ATOM 1229 N N . LEU A 1 163 ? 1.512 -6.496 -4.481 1.00 97.56 163 LEU A N 1
ATOM 1230 C CA . LEU A 1 163 ? 0.120 -6.919 -4.328 1.00 97.56 163 LEU A CA 1
ATOM 1231 C C . LEU A 1 163 ? 0.009 -8.011 -3.268 1.00 97.56 163 LEU A C 1
ATOM 1233 O O . LEU A 1 163 ? 0.453 -9.136 -3.486 1.00 97.56 163 LEU A O 1
ATOM 1237 N N . HIS A 1 164 ? -0.590 -7.694 -2.127 1.00 96.81 164 HIS A N 1
ATOM 1238 C CA . HIS A 1 164 ? -0.749 -8.581 -0.976 1.00 96.81 164 HIS A CA 1
ATOM 1239 C C . HIS A 1 164 ? -2.128 -9.239 -1.004 1.00 96.81 164 HIS A C 1
ATOM 1241 O O . HIS A 1 164 ? -3.124 -8.544 -1.149 1.00 96.81 164 HIS A O 1
ATOM 1247 N N . SER A 1 165 ? -2.203 -10.562 -0.846 1.00 94.44 165 SER A N 1
ATOM 1248 C CA . SER A 1 165 ? -3.480 -11.293 -0.663 1.00 94.44 165 SER A CA 1
ATOM 1249 C C . SER A 1 165 ? -3.714 -11.698 0.790 1.00 94.44 165 SER A C 1
ATOM 1251 O O . SER A 1 165 ? -4.792 -12.151 1.154 1.00 94.44 165 SER A O 1
ATOM 1253 N N . TYR A 1 166 ? -2.703 -11.549 1.641 1.00 93.44 166 TYR A N 1
ATOM 1254 C CA . TYR A 1 166 ? -2.832 -11.636 3.086 1.00 93.44 166 TYR A CA 1
ATOM 1255 C C . TYR A 1 166 ? -1.668 -10.896 3.744 1.00 93.44 166 TYR A C 1
ATOM 1257 O O . TYR A 1 166 ? -0.636 -10.644 3.122 1.00 93.44 166 TYR A O 1
ATOM 1265 N N . VAL A 1 167 ? -1.808 -10.578 5.030 1.00 89.75 167 VAL A N 1
ATOM 1266 C CA . VAL A 1 167 ? -0.734 -9.966 5.821 1.00 89.75 167 VAL A CA 1
ATOM 1267 C C . VAL A 1 167 ? -0.308 -10.944 6.920 1.00 89.75 167 VAL A C 1
ATOM 1269 O O . VAL A 1 167 ? -1.118 -11.255 7.800 1.00 89.75 167 VAL A O 1
ATOM 1272 N N . PRO A 1 168 ? 0.942 -11.456 6.900 1.00 88.50 168 PRO A N 1
ATOM 1273 C CA . PRO A 1 168 ? 1.426 -12.358 7.937 1.00 88.50 168 PRO A CA 1
ATOM 1274 C C . PRO A 1 168 ? 1.375 -11.673 9.303 1.00 88.50 168 PRO A C 1
ATOM 1276 O O . PRO A 1 168 ? 1.966 -10.611 9.477 1.00 88.50 168 PRO A O 1
ATOM 1279 N N . GLY A 1 169 ? 0.685 -12.290 10.260 1.00 88.69 169 GLY A N 1
ATOM 1280 C CA . GLY A 1 169 ? 0.442 -11.726 11.591 1.00 88.69 169 GLY A CA 1
ATOM 1281 C C . GLY A 1 169 ? -1.041 -11.657 11.951 1.00 88.69 169 GLY A C 1
ATOM 1282 O O . GLY A 1 169 ? -1.372 -11.673 13.134 1.00 88.69 169 GLY A O 1
ATOM 1283 N N . PHE A 1 170 ? -1.937 -11.677 10.960 1.00 90.44 170 PHE A N 1
ATOM 1284 C CA . PHE A 1 170 ? -3.329 -12.046 11.208 1.00 90.44 170 PHE A CA 1
ATOM 1285 C C . PHE A 1 170 ? -3.467 -13.565 11.311 1.00 90.44 170 PHE A C 1
ATOM 1287 O O . PHE A 1 170 ? -2.868 -14.308 10.536 1.00 90.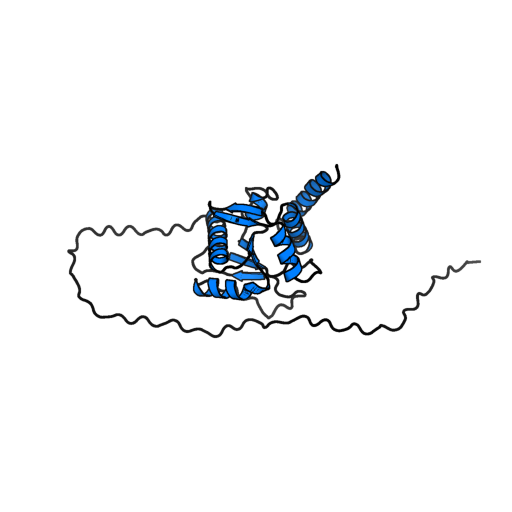44 170 PHE A O 1
ATOM 1294 N N . PHE A 1 171 ? -4.269 -14.013 12.276 1.00 88.94 171 PHE A N 1
ATOM 1295 C CA . PHE A 1 171 ? -4.533 -15.435 12.524 1.00 88.94 171 PHE A CA 1
ATOM 1296 C C . PHE A 1 171 ? -5.891 -15.903 11.985 1.00 88.94 171 PHE A C 1
ATOM 1298 O O . PHE A 1 171 ? -6.169 -17.099 11.988 1.00 88.94 171 PHE A O 1
ATOM 1305 N N . ALA A 1 172 ? -6.741 -14.966 11.561 1.00 93.56 172 ALA A N 1
ATOM 1306 C CA . ALA A 1 172 ? -8.005 -15.268 10.906 1.00 93.56 172 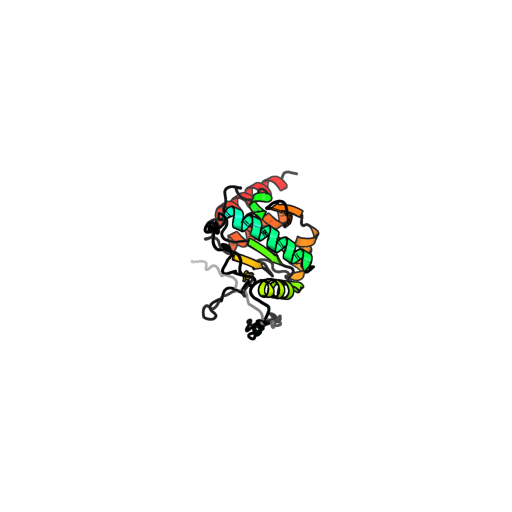ALA A CA 1
ATOM 1307 C C . ALA A 1 172 ? -7.793 -15.558 9.412 1.00 93.56 172 ALA A C 1
ATOM 1309 O O . ALA A 1 172 ? -6.731 -15.276 8.854 1.00 93.56 172 ALA A O 1
ATOM 1310 N N . ASP A 1 173 ? -8.822 -16.115 8.778 1.00 95.00 173 ASP A N 1
ATOM 1311 C CA . ASP A 1 173 ? -8.855 -16.335 7.334 1.00 95.00 173 ASP A CA 1
ATOM 1312 C C . ASP A 1 173 ? -8.643 -15.018 6.563 1.00 95.00 173 ASP A C 1
ATOM 1314 O O . ASP A 1 173 ? -9.166 -13.970 6.953 1.00 95.00 173 ASP A O 1
ATOM 1318 N N . SER A 1 174 ? -7.869 -15.059 5.474 1.00 95.25 174 SER A N 1
ATOM 1319 C CA . SER A 1 174 ? -7.484 -13.849 4.741 1.00 95.25 174 SER A CA 1
ATOM 1320 C C . SER A 1 174 ? -8.680 -13.132 4.123 1.00 95.25 174 SER A C 1
ATOM 1322 O O . SER A 1 174 ? -8.690 -11.902 4.114 1.00 95.25 174 SER A O 1
ATOM 1324 N N . GLN A 1 175 ? -9.705 -13.866 3.671 1.00 97.00 175 GLN A N 1
ATOM 1325 C CA . GLN A 1 175 ? -10.926 -13.263 3.138 1.00 97.00 175 GLN A CA 1
ATOM 1326 C C . GLN A 1 175 ? -11.679 -12.522 4.239 1.00 97.00 175 GLN A C 1
ATOM 1328 O O . GLN A 1 175 ? -12.050 -11.367 4.062 1.00 97.00 175 GLN A O 1
ATOM 1333 N N . GLN A 1 176 ? -11.827 -13.148 5.410 1.00 97.69 176 GLN A N 1
ATOM 1334 C CA . GLN A 1 176 ? -12.482 -12.518 6.560 1.00 97.69 176 GLN A CA 1
ATOM 1335 C C . GLN A 1 176 ? -11.746 -11.256 7.020 1.00 97.69 176 GLN A C 1
ATOM 1337 O O . GLN A 1 176 ? -12.382 -10.254 7.337 1.00 97.69 176 GLN A O 1
ATOM 1342 N N . VAL A 1 177 ? -10.410 -11.291 7.058 1.00 97.06 177 VAL A N 1
ATOM 1343 C CA . VAL A 1 177 ? -9.593 -10.115 7.391 1.00 97.06 177 VAL A CA 1
ATOM 1344 C C . VAL A 1 177 ? -9.811 -9.016 6.359 1.00 97.06 177 VAL A C 1
ATOM 1346 O O . VAL A 1 177 ? -10.077 -7.878 6.739 1.00 97.06 177 VAL A O 1
ATOM 1349 N N . PHE A 1 178 ? -9.716 -9.343 5.069 1.00 98.00 178 PHE A N 1
ATOM 1350 C CA . PHE A 1 178 ? -9.900 -8.368 4.002 1.00 98.00 178 PHE A CA 1
ATOM 1351 C C . PHE A 1 178 ? -11.292 -7.732 4.047 1.00 98.00 178 PHE A C 1
ATOM 1353 O O . PHE A 1 178 ? -11.394 -6.510 4.030 1.00 98.00 178 PHE A O 1
ATOM 1360 N N . ASP A 1 179 ? -12.354 -8.529 4.186 1.00 98.31 179 ASP A N 1
ATOM 1361 C CA . ASP A 1 179 ? -13.729 -8.028 4.242 1.00 98.31 179 ASP A CA 1
ATOM 1362 C C . ASP A 1 179 ? -13.951 -7.074 5.422 1.00 98.31 179 ASP A C 1
ATOM 1364 O O . ASP A 1 179 ? -14.634 -6.065 5.266 1.00 98.31 179 ASP A O 1
ATOM 1368 N N . ARG A 1 180 ? -13.325 -7.333 6.579 1.00 97.44 180 ARG A N 1
ATOM 1369 C CA . ARG A 1 180 ? -13.370 -6.424 7.738 1.00 97.44 180 ARG A CA 1
ATOM 1370 C C . ARG A 1 180 ? -12.668 -5.099 7.479 1.00 97.44 180 ARG A C 1
ATOM 1372 O O . ARG A 1 180 ? -13.210 -4.048 7.803 1.00 97.44 180 ARG A O 1
ATOM 1379 N N . LEU A 1 181 ? -11.476 -5.146 6.889 1.00 97.94 181 LEU A N 1
ATOM 1380 C CA . LEU A 1 181 ? -10.741 -3.937 6.514 1.00 97.94 181 LEU A CA 1
ATOM 1381 C C . LEU A 1 181 ? -11.503 -3.143 5.445 1.00 97.94 181 LEU A C 1
ATOM 1383 O O . LEU A 1 181 ? -11.531 -1.915 5.481 1.00 97.94 181 LEU A O 1
ATOM 1387 N N . TRP A 1 182 ? -12.142 -3.847 4.508 1.00 98.38 182 TRP A N 1
ATOM 1388 C CA . TRP A 1 182 ? -12.950 -3.260 3.448 1.00 98.38 182 TRP A CA 1
ATOM 1389 C C . TRP A 1 182 ? -14.234 -2.626 3.984 1.00 98.38 182 TRP A C 1
ATOM 1391 O O . TRP A 1 182 ? -14.618 -1.556 3.533 1.00 98.38 182 TRP A O 1
ATOM 1401 N N . GLU A 1 183 ? -14.901 -3.230 4.965 1.00 98.19 183 GLU A N 1
ATOM 1402 C CA . GLU A 1 183 ? -16.120 -2.680 5.576 1.00 98.19 183 GLU A CA 1
ATOM 1403 C C . GLU A 1 183 ? -15.901 -1.275 6.167 1.00 98.19 183 GLU A C 1
ATOM 1405 O O . GLU A 1 183 ? -16.794 -0.430 6.117 1.00 98.19 183 GLU A O 1
ATOM 1410 N N . HIS A 1 184 ? -14.701 -1.006 6.688 1.00 96.56 184 HIS A N 1
ATOM 1411 C CA . HIS A 1 184 ? -14.354 0.244 7.369 1.00 96.56 184 HIS A CA 1
ATOM 1412 C C . HIS A 1 184 ? -13.402 1.143 6.576 1.00 96.56 184 HIS A C 1
ATOM 1414 O O . HIS A 1 184 ? -12.878 2.115 7.126 1.00 96.56 184 HIS A O 1
ATOM 1420 N N . HIS A 1 185 ? -13.146 0.825 5.307 1.00 98.38 185 HIS A N 1
ATOM 1421 C CA . HIS A 1 185 ? -12.195 1.582 4.506 1.00 98.38 185 HIS A CA 1
ATOM 1422 C C . HIS A 1 185 ? -12.604 3.052 4.360 1.00 98.38 185 HIS A C 1
ATOM 1424 O O . HIS A 1 185 ? -13.761 3.446 4.511 1.00 98.38 185 HIS A O 1
ATOM 1430 N N . THR A 1 186 ? -11.612 3.870 4.047 1.00 97.25 186 THR A N 1
ATOM 1431 C CA . THR A 1 186 ? -11.778 5.283 3.730 1.00 97.25 186 THR A CA 1
ATOM 1432 C C . THR A 1 186 ? -11.248 5.556 2.332 1.00 97.25 186 THR A C 1
ATOM 1434 O O . THR A 1 186 ? -10.508 4.751 1.767 1.00 97.25 186 THR A O 1
ATOM 1437 N N . GLU A 1 187 ? -11.611 6.703 1.773 1.00 96.75 187 GLU A N 1
ATOM 1438 C CA . GLU A 1 187 ? -11.028 7.188 0.528 1.00 96.75 187 GLU A CA 1
ATOM 1439 C C . GLU A 1 187 ? -10.001 8.280 0.827 1.00 96.75 187 GLU A C 1
ATOM 1441 O O . GLU A 1 187 ? -10.259 9.225 1.576 1.00 96.75 187 GLU A O 1
ATOM 1446 N N . ILE A 1 188 ? -8.830 8.148 0.214 1.00 95.81 188 ILE A N 1
ATOM 1447 C CA . ILE A 1 188 ? -7.791 9.176 0.160 1.00 95.81 188 ILE A CA 1
ATOM 1448 C C . ILE A 1 188 ? -7.599 9.611 -1.293 1.00 95.81 188 ILE A C 1
ATOM 1450 O O . ILE A 1 188 ? -7.993 8.904 -2.215 1.00 95.81 188 ILE A O 1
ATOM 1454 N N . VAL A 1 189 ? -6.974 10.765 -1.521 1.00 95.69 189 VAL A N 1
ATOM 1455 C CA . VAL A 1 189 ? -6.684 11.247 -2.880 1.00 95.69 189 VAL A CA 1
ATOM 1456 C C . VAL A 1 189 ? -5.188 11.143 -3.151 1.00 95.69 189 VAL A C 1
ATOM 1458 O O . VAL A 1 189 ? -4.386 11.733 -2.427 1.00 95.69 189 VAL A O 1
ATOM 1461 N N . ILE A 1 190 ? -4.810 10.423 -4.209 1.00 95.38 190 ILE A N 1
ATOM 1462 C CA . ILE A 1 190 ? -3.427 10.322 -4.697 1.00 95.38 190 ILE A CA 1
ATOM 1463 C C . ILE A 1 190 ? -3.427 10.618 -6.200 1.00 95.38 190 ILE A C 1
ATOM 1465 O O . ILE A 1 190 ? -4.247 10.078 -6.934 1.00 95.38 190 ILE A O 1
ATOM 1469 N N . ALA A 1 191 ? -2.546 11.516 -6.654 1.00 94.88 191 ALA A N 1
ATOM 1470 C CA . ALA A 1 191 ? -2.518 12.021 -8.037 1.00 94.88 191 ALA A CA 1
ATOM 1471 C C . ALA A 1 191 ? -3.881 12.538 -8.556 1.00 94.88 191 ALA A C 1
ATOM 1473 O O . ALA A 1 191 ? -4.183 12.432 -9.741 1.00 94.88 191 ALA A O 1
ATOM 1474 N N . GLY A 1 192 ? -4.726 13.078 -7.670 1.00 94.69 192 GLY A N 1
ATOM 1475 C CA . GLY A 1 192 ? -6.069 13.554 -8.024 1.00 94.69 192 GLY A CA 1
ATOM 1476 C C . GLY A 1 192 ? -7.122 12.453 -8.206 1.00 94.69 192 GLY A C 1
ATOM 1477 O O . GLY A 1 192 ? -8.261 12.776 -8.532 1.00 94.69 192 GLY A O 1
ATOM 1478 N N . VAL A 1 193 ? -6.774 11.185 -7.969 1.00 95.62 193 VAL A N 1
ATOM 1479 C CA . VAL A 1 193 ? -7.681 10.035 -8.077 1.00 95.62 193 VAL A CA 1
ATOM 1480 C C . VAL A 1 193 ? -8.088 9.554 -6.676 1.00 95.62 193 VAL A C 1
ATOM 1482 O O . VAL A 1 193 ? -7.220 9.477 -5.797 1.00 95.62 193 VAL A O 1
ATOM 1485 N N . PRO A 1 194 ? -9.378 9.245 -6.432 1.00 96.31 194 PRO A N 1
ATOM 1486 C CA . PRO A 1 194 ? -9.817 8.573 -5.213 1.00 96.31 194 PRO A CA 1
ATOM 1487 C C . PRO A 1 194 ? -9.228 7.165 -5.124 1.00 96.31 194 PRO A C 1
ATOM 1489 O O . PRO A 1 194 ? -9.322 6.367 -6.053 1.00 96.31 194 PRO A O 1
ATOM 1492 N N . VAL A 1 195 ? -8.622 6.855 -3.987 1.00 97.50 195 VAL A N 1
ATOM 1493 C CA . VAL A 1 195 ? -7.967 5.580 -3.717 1.00 97.50 195 VAL A CA 1
ATOM 1494 C C . VAL A 1 195 ? -8.491 5.042 -2.391 1.00 97.50 195 VAL A C 1
ATOM 1496 O O . VAL A 1 195 ? -8.427 5.727 -1.369 1.00 97.50 195 VAL A O 1
ATOM 1499 N N . ALA A 1 196 ? -8.994 3.808 -2.396 1.00 98.38 196 ALA A N 1
ATOM 1500 C CA . ALA A 1 196 ? -9.432 3.138 -1.178 1.00 98.38 196 ALA A CA 1
ATOM 1501 C C . ALA A 1 196 ? -8.222 2.782 -0.298 1.00 98.38 196 ALA A C 1
ATOM 1503 O O . ALA A 1 196 ? -7.250 2.178 -0.755 1.00 98.38 196 ALA A O 1
ATOM 1504 N N . ALA A 1 197 ? -8.287 3.144 0.977 1.00 98.31 197 ALA A N 1
ATOM 1505 C CA . ALA A 1 197 ? -7.271 2.862 1.982 1.00 98.31 197 ALA A CA 1
ATOM 1506 C C . ALA A 1 197 ? -7.941 2.362 3.271 1.00 98.31 197 ALA A C 1
ATOM 1508 O O . ALA A 1 197 ? -9.105 2.686 3.522 1.00 98.31 197 ALA A O 1
ATOM 1509 N N . PRO A 1 198 ? -7.250 1.579 4.116 1.00 98.31 198 PRO A N 1
ATOM 1510 C CA . PRO A 1 198 ? -7.806 1.167 5.401 1.00 98.31 198 PRO A CA 1
ATOM 1511 C C . PRO A 1 198 ? -8.210 2.378 6.256 1.00 98.31 198 PRO A C 1
ATOM 1513 O O . PRO A 1 198 ? -7.677 3.477 6.087 1.00 98.31 198 PRO A O 1
ATOM 1516 N N . SER A 1 199 ? -9.119 2.179 7.215 1.00 97.00 199 SER A N 1
ATOM 1517 C CA . SER A 1 199 ? -9.369 3.195 8.242 1.00 97.00 199 SER A CA 1
ATOM 1518 C C . SER A 1 199 ? -8.066 3.558 8.964 1.00 97.00 199 SER A C 1
ATOM 1520 O O . SER A 1 199 ? -7.137 2.755 9.020 1.00 97.00 199 SER A O 1
ATOM 1522 N N . VAL A 1 200 ? -7.985 4.735 9.590 1.00 94.81 200 VAL A N 1
ATOM 1523 C CA . VAL A 1 200 ? -6.771 5.138 10.330 1.00 94.81 200 VAL A CA 1
ATOM 1524 C C . VAL A 1 200 ? -6.358 4.089 11.376 1.00 94.81 200 VAL A C 1
ATOM 1526 O O . VAL A 1 200 ? -5.170 3.806 11.527 1.00 94.81 200 VAL A O 1
ATOM 1529 N N . ALA A 1 201 ? -7.322 3.490 12.083 1.00 94.19 201 ALA A N 1
ATOM 1530 C CA . ALA A 1 201 ? -7.051 2.464 13.090 1.00 94.19 201 ALA A CA 1
ATOM 1531 C C . ALA A 1 201 ? -6.528 1.162 12.460 1.00 94.19 201 ALA A C 1
ATOM 1533 O O . ALA A 1 201 ? -5.525 0.609 12.916 1.00 94.19 201 ALA A O 1
ATOM 1534 N N . ASP A 1 202 ? -7.156 0.715 11.377 1.00 95.94 202 ASP A N 1
ATOM 1535 C CA . ASP A 1 202 ? -6.761 -0.499 10.662 1.00 95.94 202 ASP A CA 1
ATOM 1536 C C . ASP A 1 202 ? -5.407 -0.342 9.966 1.00 95.94 202 ASP A C 1
ATOM 1538 O O . ASP A 1 202 ? -4.573 -1.249 9.957 1.00 95.94 202 ASP A O 1
ATOM 1542 N N . HIS A 1 203 ? -5.142 0.843 9.422 1.00 96.56 203 HIS A N 1
ATOM 1543 C CA . HIS A 1 203 ? -3.875 1.180 8.789 1.00 96.56 203 HI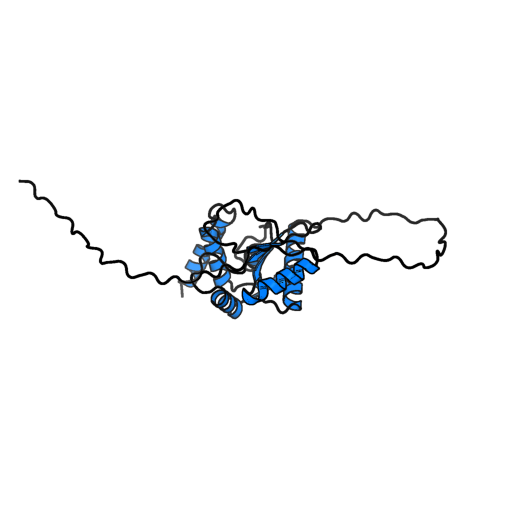S A CA 1
ATOM 1544 C C . HIS A 1 203 ? -2.741 1.160 9.813 1.00 96.56 203 HIS A C 1
ATOM 1546 O O . HIS A 1 203 ? -1.696 0.568 9.549 1.00 96.56 203 HIS A O 1
ATOM 1552 N N . LEU A 1 204 ? -2.954 1.717 11.011 1.00 94.75 204 LEU A N 1
ATOM 1553 C CA . LEU A 1 204 ? -1.999 1.616 12.120 1.00 94.75 204 LEU A CA 1
ATOM 1554 C C . LEU A 1 204 ? -1.718 0.164 12.510 1.00 94.75 204 LEU A C 1
ATOM 1556 O O . LEU A 1 204 ? -0.558 -0.188 12.719 1.00 94.75 204 LEU A O 1
ATOM 1560 N N . LEU A 1 205 ? -2.750 -0.682 12.582 1.00 94.19 205 LEU A N 1
ATOM 1561 C CA . LEU A 1 205 ? -2.589 -2.108 12.872 1.00 94.19 205 LEU A CA 1
ATOM 1562 C C . LEU A 1 205 ? -1.729 -2.805 11.808 1.00 94.19 205 LEU A C 1
ATOM 1564 O O . LEU A 1 205 ? -0.790 -3.526 12.147 1.00 94.19 205 LEU A O 1
ATOM 1568 N N . LEU A 1 206 ? -1.998 -2.547 10.527 1.00 95.19 206 LEU A N 1
ATOM 1569 C CA . LEU A 1 206 ? -1.214 -3.082 9.411 1.00 95.19 206 LEU A CA 1
ATOM 1570 C C . LEU A 1 206 ? 0.255 -2.632 9.467 1.00 95.19 206 LEU A C 1
ATOM 1572 O O . LEU A 1 206 ? 1.158 -3.445 9.255 1.00 95.19 206 LEU A O 1
ATOM 1576 N N . LEU A 1 207 ? 0.508 -1.357 9.784 1.00 94.50 207 LEU A N 1
ATOM 1577 C CA . LEU A 1 207 ? 1.864 -0.824 9.965 1.00 94.50 207 LEU A CA 1
ATOM 1578 C C . LEU A 1 207 ? 2.577 -1.480 11.155 1.00 94.50 207 LEU A C 1
ATOM 1580 O O . LEU A 1 207 ? 3.736 -1.874 11.027 1.00 94.50 207 LEU A O 1
ATOM 1584 N N . ALA A 1 208 ? 1.883 -1.665 12.282 1.00 93.06 208 ALA A N 1
ATOM 1585 C CA . ALA A 1 208 ? 2.422 -2.331 13.466 1.00 93.06 208 ALA A CA 1
ATOM 1586 C C . ALA A 1 208 ? 2.839 -3.778 13.166 1.00 93.06 208 ALA A C 1
ATOM 1588 O O . ALA A 1 208 ? 3.952 -4.183 13.499 1.00 93.06 208 ALA A O 1
ATOM 1589 N N . ILE A 1 209 ? 1.966 -4.543 12.501 1.00 92.50 209 ILE A N 1
ATOM 1590 C CA . ILE A 1 209 ? 2.245 -5.926 12.089 1.00 92.50 209 ILE A CA 1
ATOM 1591 C C . ILE A 1 209 ? 3.439 -5.972 11.129 1.00 92.50 209 ILE A C 1
ATOM 1593 O O . ILE A 1 209 ? 4.319 -6.823 11.256 1.00 92.50 209 ILE A O 1
ATOM 1597 N N . ASN A 1 210 ? 3.516 -5.039 10.178 1.00 91.25 210 ASN A N 1
ATOM 1598 C CA . ASN A 1 210 ? 4.651 -4.988 9.266 1.00 91.25 210 ASN A CA 1
ATOM 1599 C C . ASN A 1 210 ? 5.970 -4.682 9.999 1.00 91.25 210 ASN A C 1
ATOM 1601 O O . ASN A 1 210 ? 6.976 -5.329 9.719 1.00 91.25 210 ASN A O 1
ATOM 1605 N N . ALA A 1 211 ? 5.961 -3.744 10.950 1.00 91.31 211 ALA A N 1
ATOM 1606 C CA . ALA A 1 211 ? 7.140 -3.371 11.729 1.00 91.31 211 ALA A CA 1
ATOM 1607 C C . ALA A 1 211 ? 7.644 -4.500 12.646 1.00 91.31 211 ALA A C 1
ATOM 1609 O O . ALA A 1 211 ? 8.848 -4.618 12.858 1.00 91.31 211 ALA A O 1
ATOM 1610 N N . THR A 1 212 ? 6.758 -5.351 13.178 1.00 88.25 212 THR A N 1
ATOM 1611 C CA . THR A 1 212 ? 7.174 -6.520 13.978 1.00 88.25 212 THR A CA 1
ATOM 1612 C C . THR A 1 212 ? 7.721 -7.654 13.116 1.00 88.25 212 THR A C 1
ATOM 1614 O O . THR A 1 212 ? 8.609 -8.383 13.558 1.00 88.25 212 THR A O 1
ATOM 1617 N N . ARG A 1 213 ? 7.223 -7.793 11.882 1.00 87.00 213 ARG A N 1
ATOM 1618 C CA . ARG A 1 213 ? 7.697 -8.785 10.907 1.00 87.00 213 ARG A CA 1
ATOM 1619 C C . ARG A 1 213 ? 9.051 -8.417 10.300 1.00 87.00 213 ARG A C 1
ATOM 1621 O O . ARG A 1 213 ? 9.863 -9.307 10.060 1.00 87.00 213 ARG A O 1
ATOM 1628 N N . ASP A 1 214 ? 9.278 -7.134 10.031 1.00 85.81 214 ASP A N 1
ATOM 1629 C CA . ASP A 1 214 ? 10.531 -6.608 9.483 1.00 85.81 214 ASP A CA 1
ATOM 1630 C C . ASP A 1 214 ? 11.046 -5.432 10.330 1.00 85.81 214 ASP A C 1
ATOM 1632 O O . ASP A 1 214 ? 10.930 -4.267 9.934 1.00 85.81 214 ASP A O 1
ATOM 1636 N N . PRO A 1 215 ? 11.629 -5.720 11.509 1.00 85.38 215 PRO A N 1
ATOM 1637 C CA . PRO A 1 215 ? 12.144 -4.686 12.402 1.00 85.38 215 PRO A CA 1
ATOM 1638 C C . PRO A 1 215 ? 13.371 -3.962 11.830 1.00 85.38 215 PRO A C 1
ATOM 1640 O O . PRO A 1 215 ? 13.746 -2.909 12.341 1.00 85.38 215 PRO A O 1
ATOM 1643 N N . SER A 1 216 ? 14.000 -4.511 10.783 1.00 86.19 216 SER A N 1
ATOM 1644 C CA . SER A 1 216 ? 15.104 -3.877 10.056 1.00 86.19 216 SER A CA 1
ATOM 1645 C C . SER A 1 216 ? 14.653 -2.870 9.000 1.00 86.19 216 SER A C 1
ATOM 1647 O O . SER A 1 216 ? 15.488 -2.127 8.482 1.00 86.19 216 SER A O 1
ATOM 1649 N N . SER A 1 217 ? 13.358 -2.818 8.680 1.00 85.69 217 SER A N 1
ATOM 1650 C CA . SER A 1 217 ? 12.815 -1.819 7.766 1.00 85.69 217 SER A CA 1
ATOM 1651 C C . SER A 1 217 ? 13.127 -0.404 8.257 1.00 85.69 217 SER A C 1
ATOM 1653 O O . SER A 1 217 ? 12.955 -0.090 9.437 1.00 85.69 217 SER A O 1
ATOM 1655 N N . ALA A 1 218 ? 13.490 0.493 7.335 1.00 86.38 218 ALA A N 1
ATOM 1656 C CA . ALA A 1 218 ? 13.734 1.906 7.634 1.00 86.38 218 ALA A CA 1
ATOM 1657 C C . ALA A 1 218 ? 12.527 2.613 8.290 1.00 86.38 218 ALA A C 1
ATOM 1659 O O . ALA A 1 218 ? 12.691 3.659 8.913 1.00 86.38 218 ALA A O 1
ATOM 1660 N N . TYR A 1 219 ? 11.327 2.035 8.171 1.00 87.81 219 TYR A N 1
ATOM 1661 C CA . TYR A 1 219 ? 10.083 2.577 8.719 1.00 87.81 219 TYR A CA 1
ATOM 1662 C C . TYR A 1 219 ? 9.668 1.952 10.056 1.00 87.81 219 TYR A C 1
ATOM 1664 O O . TYR A 1 219 ? 8.775 2.478 10.716 1.00 87.81 219 TYR A O 1
ATOM 1672 N N . ALA A 1 220 ? 10.294 0.851 10.487 1.00 85.88 220 ALA A N 1
ATOM 1673 C CA . ALA A 1 220 ? 9.806 0.075 11.628 1.00 85.88 220 ALA A CA 1
ATOM 1674 C C . ALA A 1 220 ? 9.757 0.902 12.925 1.00 85.88 220 ALA A C 1
ATOM 1676 O O . ALA A 1 220 ? 8.755 0.892 13.638 1.00 85.88 220 ALA A O 1
ATOM 1677 N N . ALA A 1 221 ? 10.808 1.675 13.214 1.00 86.94 221 ALA A N 1
ATOM 1678 C CA . ALA A 1 221 ? 10.869 2.502 14.420 1.00 86.94 221 ALA A CA 1
ATOM 1679 C C . ALA A 1 221 ? 9.823 3.633 14.423 1.00 86.94 221 ALA A C 1
ATOM 1681 O O . ALA A 1 221 ? 9.190 3.889 15.453 1.00 86.94 221 ALA A O 1
ATOM 1682 N N . SER A 1 222 ? 9.618 4.299 13.281 1.00 86.81 222 SER A N 1
ATOM 1683 C CA . SER A 1 222 ? 8.606 5.353 13.153 1.00 86.81 222 SER A CA 1
ATOM 1684 C C . SER A 1 222 ? 7.191 4.791 13.229 1.00 86.81 222 SER A C 1
ATOM 1686 O O . SER A 1 222 ? 6.357 5.361 13.927 1.00 86.81 222 SER A O 1
ATOM 1688 N N . ASP A 1 223 ? 6.936 3.645 12.593 1.00 89.25 223 ASP A N 1
ATOM 1689 C CA . ASP A 1 223 ? 5.629 2.984 12.621 1.00 89.25 223 ASP A CA 1
ATOM 1690 C C . ASP A 1 223 ? 5.270 2.566 14.063 1.00 89.25 223 ASP A C 1
ATOM 1692 O O . ASP A 1 223 ? 4.175 2.859 14.542 1.00 89.25 223 ASP A O 1
ATOM 1696 N N . VAL A 1 224 ? 6.213 1.979 14.815 1.00 87.00 224 VAL A N 1
ATOM 1697 C CA . VAL A 1 224 ? 6.014 1.634 16.240 1.00 87.00 224 VAL A CA 1
ATOM 1698 C C . VAL A 1 224 ? 5.762 2.875 17.105 1.00 87.00 224 VAL A C 1
ATOM 1700 O O . VAL A 1 224 ? 4.947 2.833 18.029 1.00 87.00 224 VAL A O 1
ATOM 1703 N N . THR A 1 225 ? 6.447 3.984 16.826 1.00 88.94 225 THR A N 1
ATOM 1704 C CA . THR A 1 225 ? 6.255 5.248 17.557 1.00 88.94 225 THR A CA 1
ATOM 1705 C C . THR A 1 225 ? 4.857 5.811 17.308 1.00 88.94 225 THR A C 1
ATOM 1707 O O . THR A 1 225 ? 4.141 6.106 18.264 1.00 88.94 225 THR A O 1
ATOM 1710 N N . MET A 1 226 ? 4.421 5.840 16.047 1.00 88.00 226 MET A N 1
ATOM 1711 C CA . MET A 1 226 ? 3.086 6.292 15.649 1.00 88.00 226 MET A CA 1
ATOM 1712 C C . MET A 1 226 ? 1.976 5.480 16.333 1.00 88.00 226 MET A C 1
ATOM 1714 O O . MET A 1 226 ? 1.001 6.039 16.837 1.00 88.00 226 MET A O 1
ATOM 1718 N N . VAL A 1 227 ? 2.145 4.157 16.419 1.00 86.12 227 VAL A N 1
ATOM 1719 C CA . VAL A 1 227 ? 1.213 3.264 17.127 1.00 86.12 227 VAL A CA 1
ATOM 1720 C C . VAL A 1 227 ? 1.112 3.627 18.611 1.00 86.12 227 VAL A C 1
ATOM 1722 O O . VAL A 1 227 ? 0.008 3.682 19.154 1.00 86.12 227 VAL A O 1
ATOM 1725 N N . ARG A 1 228 ? 2.237 3.926 19.277 1.00 86.62 228 ARG A N 1
ATOM 1726 C CA . ARG A 1 228 ? 2.245 4.333 20.695 1.00 86.62 228 ARG A CA 1
ATOM 1727 C C . ARG A 1 228 ? 1.529 5.664 20.915 1.00 86.62 228 ARG A C 1
ATOM 1729 O O . ARG A 1 228 ? 0.733 5.777 21.848 1.00 86.62 228 ARG A O 1
ATOM 1736 N N . GLU A 1 229 ? 1.789 6.654 20.067 1.00 88.31 229 GLU A N 1
ATOM 1737 C CA . GLU A 1 229 ? 1.205 7.998 20.175 1.00 88.31 229 GLU A CA 1
ATOM 1738 C C . GLU A 1 229 ? -0.313 7.982 19.949 1.00 88.31 229 GLU A C 1
ATOM 1740 O O . GLU A 1 229 ? -1.087 8.526 20.746 1.00 88.31 229 GLU A O 1
ATOM 1745 N N . ARG A 1 230 ? -0.757 7.298 18.889 1.00 84.38 230 ARG A N 1
ATOM 1746 C CA . ARG A 1 230 ? -2.177 7.192 18.529 1.00 84.38 230 ARG A CA 1
ATOM 1747 C C . ARG A 1 230 ? -2.948 6.292 19.494 1.00 84.38 230 ARG A C 1
ATOM 1749 O O . ARG A 1 230 ? -4.052 6.655 19.893 1.00 84.38 230 ARG A O 1
ATOM 1756 N N . GLY A 1 231 ? -2.353 5.181 19.934 1.00 72.88 231 GLY A N 1
ATOM 1757 C CA . GLY A 1 231 ? -2.958 4.274 20.916 1.00 72.88 231 GLY A CA 1
ATOM 1758 C C . GLY A 1 231 ? -3.181 4.936 22.279 1.00 72.88 231 GLY A C 1
ATOM 1759 O O . GLY A 1 231 ? -4.255 4.816 22.861 1.00 72.88 231 GLY A O 1
ATOM 1760 N N . SER A 1 232 ? -2.215 5.731 22.751 1.00 71.50 232 SER A N 1
ATOM 1761 C CA . SER A 1 232 ? -2.327 6.461 24.027 1.00 71.50 232 SER A CA 1
ATOM 1762 C C . SER A 1 232 ? -3.390 7.566 24.005 1.00 71.50 232 SER A C 1
ATOM 1764 O O . SER A 1 232 ? -3.911 7.951 25.052 1.00 71.50 232 SER A O 1
ATOM 1766 N N . SER A 1 233 ? -3.713 8.085 22.817 1.00 64.56 233 SER A N 1
ATOM 1767 C CA . SER A 1 233 ? -4.706 9.148 22.633 1.00 64.56 233 SER A CA 1
ATOM 1768 C C . SER A 1 233 ? -6.145 8.618 22.628 1.00 64.56 233 SER A C 1
ATOM 1770 O O . SER A 1 233 ? -7.052 9.343 23.025 1.00 64.56 233 SER A O 1
ATOM 1772 N N . GLN A 1 234 ? -6.362 7.358 22.231 1.00 57.44 234 GLN A N 1
ATOM 1773 C CA . GLN A 1 234 ? -7.693 6.736 22.232 1.00 57.44 234 GLN A CA 1
ATOM 1774 C C . GLN A 1 234 ? -8.128 6.223 23.616 1.00 57.44 234 GLN A C 1
ATOM 1776 O O . GLN A 1 234 ? -9.321 6.139 23.877 1.00 57.44 234 GLN A O 1
ATOM 1781 N N . SER A 1 235 ? -7.195 5.937 24.533 1.00 54.31 235 SER A N 1
ATOM 1782 C CA . SER A 1 235 ? -7.510 5.477 25.901 1.00 54.31 235 SER A CA 1
ATOM 1783 C C . SER A 1 235 ? -7.841 6.595 26.905 1.00 54.31 235 SER A C 1
ATOM 1785 O O . SER A 1 235 ? -7.975 6.316 28.093 1.00 54.31 235 SER A O 1
ATOM 1787 N N . ARG A 1 236 ? -7.936 7.860 26.471 1.00 48.94 236 ARG A N 1
ATOM 1788 C CA . ARG A 1 236 ? -8.240 9.026 27.330 1.00 48.94 236 ARG A CA 1
ATOM 1789 C C . ARG A 1 236 ? -9.710 9.482 27.289 1.00 48.94 236 ARG A C 1
ATOM 1791 O O . ARG A 1 236 ? -9.985 10.618 27.670 1.00 48.94 236 ARG A O 1
ATOM 1798 N N . VAL A 1 237 ? -10.629 8.625 26.845 1.00 39.16 237 VAL A N 1
ATOM 1799 C CA . VAL A 1 237 ? -12.083 8.884 26.838 1.00 39.16 237 VAL A CA 1
ATOM 1800 C C . VAL A 1 237 ? -12.771 8.058 27.913 1.00 39.16 237 VAL A C 1
ATOM 1802 O O . VAL A 1 237 ? -12.437 6.857 28.016 1.00 39.16 237 VAL A O 1
#

Sequence (237 aa):
MEESSRVPQIRFGPMGSIHNVPVQSKAYWAMPSLGVPEFCPGDGQRSVVSSADVNTQETSTAVPDRRTALELAHAMLAEISQQAGVRCLFFKGLAAAAAGLRSPDTVPSDVDAYVDPHDMDALLGRLARLGFRARPVSAEIPRLLAYHSVTMVHPQWPCDLDLHSYVPGFFADSQQVFDRLWEHHTEIVIAGVPVAAPSVADHLLLLAINATRDPSSAYAASDVTMVRERGSSQSRV

Secondary structure (DSSP, 8-state):
----PPPP--PPPP-----------PPP-----PPPPP-PPPP--------S----------PPPHHHHHHHHHHHHHHHHHHTT--EEE-SHHHHHHTTSS-TT---SEEEEEE-TTTHHHHHHHHHHTT-EEPPPPTTS--SS---EEEEE-TT-SSEEEEES--BTB-S-HHHHHHHHHHT-EEEEETTEEEEE--HHHHHHHHHHHHHH-TTSTTHHHHHHHHHHHHHHHTT-